Protein AF-A0A7S0ZT51-F1 (afdb_monomer_lite)

Secondary structure (DSSP, 8-state):
-----------TTTTS--TT--S----TT--PPPTTSPEEEEEEEETTEEEEEE-SSSSEEEEES-TTS-SEE---TTS-SS-EEEEE-TT--EEEEE-S-SS-EEETTEEPPBT--EE-SSSEEEES-SSSS-EEEEEEEE-TT-PPPP-----------PPPTTSGGG-------TTT--SS-GGG-SS--SPPPP---TTTTTT--SS--TTB--SS-EE-SPEEEPPP-SS-HHHHHHHHHHT---HHHHHHHHHHHHHH-TT-EETTEEHHHHHHHHHSS-HHHHHHHHTTS----HHHHHHHHHHHT-EEEEEEE-TTSTT-EEEEEEE--TT---EEEEEEETTTEEEEEE----

Organism: Noctiluca scintillans (NCBI:txid2966)

Sequence (362 aa):
ESGGWLRVFCSPKDLRPMEGKDEWEVPHWASPPHPGCGRKTLVLESGGATSRHDISDRAFYILGREPSTVDVSLQAEKTSRRHAAICHNAEGETFLMDLKSTNGTRLDGHRLIPLTFSPWSNQIAVFGPEDDGFVTVRLETRPRGVKRGCEEPSGRNVCLRTRTKAEYSSLSKSGVCDKCDGKHATSECPHFKKPRENHKDAWANYGKGALHVMGSGGGNFVLRNAKLVKQPADGSCLFHSLCVGLANRDAEGLRRELARFVAQNPHVEISGDTIEEWVRWDANTSCALYARRMERSGWGGGIEMAVCSLLKKVNVHVYERYERSHGDFLRISCFDDPEARKTVHVLYQGGVHFDALLPGRG

Foldseek 3Di:
DDDDDDDDDDDLVQQDAPPPDLDDDQDPQQFQAAPQFFWKWKWKAAPNDIDIDTDRGGQKWWEWCAVVVTPHHNVFPQTHNGFWMWGAGNNGWIWIAGQPIPQAKAWQNHGGDHSHTGTADATWIWGGHPPGRIMIMGMDTGGPDDDDDDDDDDDDDDDDDDDDDPVPPPPPDQQAAPPPRDRHHVCPDPPDNDDDDDDDAPQPLADPPDDDAAWYLPPFDKFFPWDWFDDDLPQLQVLVQQCVQVVHDCSLVLQLVLLVCLQVFQQDDHRNDGSQRNCCRPPVDGSNVSSVDSSPGHHDDDSSQLSCCVVVVAKEWEWEDDPVDDGMTTTRTINHDPSHPGYWYWYDDDSRHIIGIGGDDD

Structure (mmCIF, N/CA/C/O backbone):
data_AF-A0A7S0ZT51-F1
#
_entry.id   AF-A0A7S0ZT51-F1
#
loop_
_atom_site.group_PDB
_atom_site.id
_atom_site.type_symbol
_atom_site.label_atom_id
_atom_site.label_alt_id
_atom_site.label_comp_id
_atom_site.label_asym_id
_atom_site.label_entity_id
_atom_site.label_seq_id
_atom_site.pdbx_PDB_ins_code
_atom_site.Cartn_x
_atom_site.Cartn_y
_atom_site.Cartn_z
_atom_site.occupancy
_atom_site.B_iso_or_equiv
_atom_site.auth_seq_id
_atom_site.auth_comp_id
_atom_site.auth_asym_id
_atom_site.auth_atom_id
_atom_site.pdbx_PDB_model_num
ATOM 1 N N . GLU A 1 1 ? 30.539 -4.380 10.735 1.00 26.09 1 GLU A N 1
ATOM 2 C CA . GLU A 1 1 ? 29.812 -5.539 10.179 1.00 26.09 1 GLU A CA 1
ATOM 3 C C . GLU A 1 1 ? 28.325 -5.168 10.122 1.00 26.09 1 GLU A C 1
ATOM 5 O O . GLU A 1 1 ? 27.641 -5.200 11.128 1.00 26.09 1 GLU A O 1
ATOM 10 N N . SER A 1 2 ? 27.922 -4.335 9.157 1.00 27.84 2 SER A N 1
ATOM 11 C CA . SER A 1 2 ? 27.377 -4.706 7.832 1.00 27.84 2 SER A CA 1
ATOM 12 C C . SER A 1 2 ? 25.995 -5.378 7.902 1.00 27.84 2 SER A C 1
ATOM 14 O O . SER A 1 2 ? 25.869 -6.580 7.706 1.00 27.84 2 SER A O 1
ATOM 16 N N . GLY A 1 3 ? 24.954 -4.575 8.148 1.00 25.11 3 GLY A N 1
ATOM 17 C CA . GLY A 1 3 ? 23.544 -4.970 8.048 1.00 25.11 3 GLY A CA 1
ATOM 18 C C . GLY A 1 3 ? 22.728 -3.827 7.446 1.00 25.11 3 GLY A C 1
ATOM 19 O O . GLY A 1 3 ? 22.076 -3.075 8.163 1.00 25.11 3 GLY A O 1
ATOM 20 N N . GLY A 1 4 ? 22.873 -3.618 6.137 1.00 22.94 4 GLY A N 1
ATOM 21 C CA . GLY A 1 4 ? 22.279 -2.502 5.409 1.00 22.94 4 GLY A CA 1
ATOM 22 C C . GLY A 1 4 ? 20.932 -2.848 4.772 1.00 22.94 4 GLY A C 1
ATOM 23 O O . GLY A 1 4 ? 20.886 -3.611 3.820 1.00 22.94 4 GLY A O 1
ATOM 24 N N . TRP A 1 5 ? 19.882 -2.226 5.308 1.00 24.89 5 TRP A N 1
ATOM 25 C CA . TRP A 1 5 ? 18.747 -1.593 4.617 1.00 24.89 5 TRP A CA 1
ATOM 26 C C . TRP A 1 5 ? 18.017 -2.337 3.478 1.00 24.89 5 TRP A C 1
ATOM 28 O O . TRP A 1 5 ? 18.477 -2.370 2.340 1.00 24.89 5 TRP A O 1
ATOM 38 N N . LEU A 1 6 ? 16.757 -2.703 3.746 1.00 22.56 6 LEU A N 1
ATOM 39 C CA . LEU A 1 6 ? 15.661 -2.607 2.774 1.00 22.56 6 LEU A CA 1
ATOM 40 C C . LEU A 1 6 ? 14.497 -1.842 3.423 1.00 22.56 6 LEU A C 1
ATOM 42 O O . LEU A 1 6 ? 13.839 -2.330 4.338 1.00 22.56 6 LEU A O 1
ATOM 46 N N . ARG A 1 7 ? 14.323 -0.591 2.983 1.00 28.41 7 ARG A N 1
ATOM 47 C CA . ARG A 1 7 ? 13.212 0.313 3.310 1.00 28.41 7 ARG A CA 1
ATOM 48 C C . ARG A 1 7 ? 12.175 0.216 2.187 1.00 28.41 7 ARG A C 1
ATOM 50 O O . ARG A 1 7 ? 12.540 0.279 1.018 1.00 28.41 7 ARG A O 1
ATOM 57 N N . VAL A 1 8 ? 10.914 0.051 2.567 1.00 28.55 8 VAL A N 1
ATOM 58 C CA . VAL A 1 8 ? 9.727 -0.069 1.706 1.00 28.55 8 VAL A CA 1
ATOM 59 C C . VAL A 1 8 ? 8.981 1.260 1.740 1.00 28.55 8 VAL A C 1
ATOM 61 O O . VAL A 1 8 ? 8.662 1.652 2.849 1.00 28.55 8 VAL A O 1
ATOM 64 N N . PHE A 1 9 ? 8.648 1.886 0.600 1.00 31.03 9 PHE A N 1
ATOM 65 C CA . PHE A 1 9 ? 7.446 2.734 0.440 1.00 31.03 9 PHE A CA 1
ATOM 66 C C . PHE A 1 9 ? 7.060 2.880 -1.027 1.00 31.03 9 PHE A C 1
ATOM 68 O O . PHE A 1 9 ? 7.921 3.253 -1.805 1.00 31.03 9 PHE A O 1
ATOM 75 N N . CYS A 1 10 ? 5.786 2.608 -1.355 1.00 23.77 10 CYS A N 1
ATOM 76 C CA . CYS A 1 10 ? 4.946 3.212 -2.406 1.00 23.77 10 CYS A CA 1
ATOM 77 C C . CYS A 1 10 ? 3.471 3.097 -1.941 1.00 23.77 10 CYS A C 1
ATOM 79 O O . CYS A 1 10 ? 3.137 2.136 -1.245 1.00 23.77 10 CYS A O 1
ATOM 81 N N . SER A 1 11 ? 2.593 4.054 -2.270 1.00 32.19 11 SER A N 1
ATOM 82 C CA . SER A 1 11 ? 1.164 4.039 -1.888 1.00 32.19 11 SER A CA 1
ATOM 83 C C . SER A 1 11 ? 0.377 2.955 -2.656 1.00 32.19 11 SER A C 1
ATOM 85 O O . SER A 1 11 ? 0.609 2.768 -3.851 1.00 32.19 11 SER A O 1
ATOM 87 N N . PRO A 1 12 ? -0.627 2.270 -2.067 1.00 32.09 12 PRO A N 1
ATOM 88 C CA . PRO A 1 12 ? -1.460 1.287 -2.780 1.00 32.09 12 PRO A CA 1
ATOM 89 C C . PRO A 1 12 ? -2.308 1.828 -3.946 1.00 32.09 12 PRO A C 1
ATOM 91 O O . PRO A 1 12 ? -2.955 1.052 -4.647 1.00 32.09 12 PRO A O 1
ATOM 94 N N . LYS A 1 13 ? -2.363 3.147 -4.174 1.00 31.44 13 LYS A N 1
ATOM 95 C CA . LYS A 1 13 ? -2.926 3.730 -5.412 1.00 31.44 13 LYS A CA 1
ATOM 96 C C . LYS A 1 13 ? -1.950 3.679 -6.582 1.00 31.44 13 LYS A C 1
ATOM 98 O O . LYS A 1 13 ? -2.382 3.454 -7.702 1.00 31.44 13 LYS A O 1
ATOM 103 N N . ASP A 1 14 ? -0.663 3.807 -6.295 1.00 33.25 14 ASP A N 1
ATOM 104 C CA . ASP A 1 14 ? 0.426 3.722 -7.268 1.00 33.25 14 ASP A CA 1
ATOM 105 C C . ASP A 1 14 ? 0.784 2.261 -7.582 1.00 33.25 14 ASP A C 1
ATOM 107 O O . ASP A 1 14 ? 1.432 1.952 -8.577 1.00 33.25 14 ASP A O 1
ATOM 111 N N . LEU A 1 15 ? 0.305 1.332 -6.753 1.00 32.91 15 LEU A N 1
ATOM 112 C CA . LEU A 1 15 ? 0.449 -0.106 -6.951 1.00 32.91 15 LEU A CA 1
ATOM 113 C C . LEU A 1 15 ? -0.739 -0.761 -7.685 1.00 32.91 15 LEU A C 1
ATOM 115 O O . LEU A 1 15 ? -0.698 -1.962 -7.957 1.00 32.91 15 LEU A O 1
ATOM 119 N N . ARG A 1 16 ? -1.797 -0.009 -8.010 1.00 35.03 16 ARG A N 1
ATOM 120 C CA . ARG A 1 16 ? -2.949 -0.515 -8.771 1.00 35.03 16 ARG A CA 1
ATOM 121 C C . ARG A 1 16 ? -2.720 -0.312 -10.270 1.00 35.03 16 ARG A C 1
ATOM 123 O O . ARG A 1 16 ? -2.340 0.791 -10.655 1.00 35.03 16 ARG A O 1
ATOM 130 N N . PRO A 1 17 ? -3.034 -1.298 -11.129 1.00 35.06 17 PRO A N 1
ATOM 131 C CA . PRO A 1 17 ? -3.160 -1.038 -12.555 1.00 35.06 17 PRO A CA 1
ATOM 132 C C . PRO A 1 17 ? -4.148 0.114 -12.767 1.00 35.06 17 PRO A C 1
ATOM 134 O O . PRO A 1 17 ? -5.265 0.077 -12.249 1.00 35.06 17 PRO A O 1
ATOM 137 N N . MET A 1 18 ? -3.740 1.144 -13.509 1.00 40.53 18 MET A N 1
ATOM 138 C CA . MET A 1 18 ? -4.632 2.225 -13.937 1.00 40.53 18 MET A CA 1
ATOM 139 C C . MET A 1 18 ? -5.735 1.630 -14.829 1.00 40.53 18 MET A C 1
ATOM 141 O O . MET A 1 18 ? -5.528 1.406 -16.022 1.00 40.53 18 MET A O 1
ATOM 145 N N . GLU A 1 19 ? -6.898 1.311 -14.258 1.00 35.62 19 GLU A N 1
ATOM 146 C CA . GLU A 1 19 ? -8.040 0.793 -15.017 1.00 35.62 19 GLU A CA 1
ATOM 147 C C . GLU A 1 19 ? -8.600 1.889 -15.939 1.00 35.62 19 GLU A C 1
ATOM 149 O O . GLU A 1 19 ? -9.040 2.944 -15.485 1.00 35.62 19 GLU A O 1
ATOM 154 N N . GLY A 1 20 ? -8.584 1.632 -17.252 1.00 39.19 20 GLY A N 1
ATOM 155 C CA . GLY A 1 20 ? -9.267 2.455 -18.259 1.00 39.19 20 GLY A CA 1
ATOM 156 C C . GLY A 1 20 ? -8.421 3.491 -19.010 1.00 39.19 20 GLY A C 1
ATOM 157 O O . GLY A 1 20 ? -8.967 4.176 -19.871 1.00 39.19 20 GLY A O 1
ATOM 158 N N . LYS A 1 21 ? -7.109 3.597 -18.753 1.00 40.62 21 LYS A N 1
ATOM 159 C CA . LYS A 1 21 ? -6.181 4.367 -19.602 1.00 40.62 21 LYS A CA 1
ATOM 160 C C . LYS A 1 21 ? -5.137 3.430 -20.215 1.00 40.62 21 LYS A C 1
ATOM 162 O O . LYS A 1 21 ? -4.337 2.832 -19.502 1.00 40.62 21 LYS A O 1
ATOM 167 N N . ASP A 1 22 ? -5.136 3.300 -21.541 1.00 44.91 22 ASP A N 1
ATOM 168 C CA . ASP A 1 22 ? -4.118 2.523 -22.269 1.00 44.91 22 ASP A CA 1
ATOM 169 C C . ASP A 1 22 ? -2.756 3.226 -22.342 1.00 44.91 22 ASP A C 1
ATOM 171 O O . ASP A 1 22 ? -1.764 2.629 -22.762 1.00 44.91 22 ASP A O 1
ATOM 175 N N . GLU A 1 23 ? -2.688 4.477 -21.888 1.00 55.03 23 GLU A N 1
ATOM 176 C CA . GLU A 1 23 ? -1.523 5.333 -22.024 1.00 55.03 23 GLU A CA 1
ATOM 177 C C . GLU A 1 23 ? -0.934 5.703 -20.657 1.00 55.03 23 GLU A C 1
ATOM 179 O O . GLU A 1 23 ? -1.641 6.075 -19.720 1.00 55.03 23 GLU A O 1
ATOM 184 N N . TRP A 1 24 ? 0.387 5.556 -20.543 1.00 66.25 24 TRP A N 1
ATOM 185 C CA . TRP A 1 24 ? 1.155 5.962 -19.369 1.00 66.25 24 TRP A CA 1
ATOM 186 C C . TRP A 1 24 ? 1.137 7.482 -19.208 1.00 66.25 24 TRP A C 1
ATOM 188 O O . TRP A 1 24 ? 1.543 8.208 -20.117 1.00 66.25 24 TRP A O 1
ATOM 198 N N . GLU A 1 25 ? 0.767 7.938 -18.015 1.00 71.94 25 GLU A N 1
ATOM 199 C CA . GLU A 1 25 ? 0.858 9.332 -17.594 1.00 71.94 25 GLU A CA 1
ATOM 200 C C . GLU A 1 25 ? 1.817 9.451 -16.412 1.00 71.94 25 GLU A C 1
ATOM 202 O O . GLU A 1 25 ? 1.879 8.579 -15.545 1.00 71.94 25 GLU A O 1
ATOM 207 N N . VAL A 1 26 ? 2.564 10.553 -16.376 1.00 71.12 26 VAL A N 1
ATOM 208 C CA . VAL A 1 26 ? 3.458 10.853 -15.258 1.00 71.12 26 VAL A CA 1
ATOM 209 C C . VAL A 1 26 ? 2.601 11.096 -14.015 1.00 71.12 26 VAL A C 1
ATOM 211 O O . VAL A 1 26 ? 1.705 11.944 -14.064 1.00 71.12 26 VAL A O 1
ATOM 214 N N . PRO A 1 27 ? 2.854 10.398 -12.900 1.00 69.56 27 PRO A N 1
ATOM 215 C CA . PRO A 1 27 ? 2.093 10.623 -11.686 1.00 69.56 27 PRO A CA 1
ATOM 216 C C . PRO A 1 27 ? 2.274 12.041 -11.172 1.00 69.56 27 PRO A C 1
ATOM 218 O O . PRO A 1 27 ? 3.360 12.611 -11.237 1.00 69.56 27 PRO A O 1
ATOM 221 N N . HIS A 1 28 ? 1.224 12.582 -10.570 1.00 64.56 28 HIS A N 1
ATOM 222 C CA . HIS A 1 28 ? 1.251 13.918 -9.980 1.00 64.56 28 HIS A CA 1
ATOM 223 C C . HIS A 1 28 ? 2.226 14.041 -8.794 1.00 64.56 28 HIS A C 1
ATOM 225 O O . HIS A 1 28 ? 2.655 15.148 -8.483 1.00 64.56 28 HIS A O 1
ATOM 231 N N . TRP A 1 29 ? 2.582 12.930 -8.138 1.00 69.12 29 TRP A N 1
ATOM 232 C CA . TRP A 1 29 ? 3.604 12.898 -7.085 1.00 69.12 29 TRP A CA 1
ATOM 233 C C . TRP A 1 29 ? 5.032 12.878 -7.640 1.00 69.12 29 TRP A C 1
ATOM 235 O O . TRP A 1 29 ? 5.979 13.207 -6.918 1.00 69.12 29 TRP A O 1
ATOM 245 N N . ALA A 1 30 ? 5.207 12.495 -8.911 1.00 67.81 30 ALA A N 1
ATOM 246 C CA . ALA A 1 30 ? 6.525 12.390 -9.500 1.00 67.81 30 ALA A CA 1
ATOM 247 C C . ALA A 1 30 ? 7.135 13.788 -9.615 1.00 67.81 30 ALA A C 1
ATOM 249 O O . ALA A 1 30 ? 6.599 14.683 -10.269 1.00 67.81 30 ALA A O 1
ATOM 250 N N . SER A 1 31 ? 8.276 13.981 -8.971 1.00 68.62 31 SER A N 1
ATOM 251 C CA . SER A 1 31 ? 8.951 15.271 -8.885 1.00 68.62 31 SER A CA 1
ATOM 252 C C . SER A 1 31 ? 10.462 15.078 -8.947 1.00 68.62 31 SER A C 1
ATOM 254 O O . SER A 1 31 ? 10.967 14.030 -8.538 1.00 68.62 31 SER A O 1
ATOM 256 N N . PRO A 1 32 ? 11.214 16.045 -9.507 1.00 79.88 32 PRO A N 1
ATOM 257 C CA . PRO A 1 32 ? 12.665 15.971 -9.478 1.00 79.88 32 PRO A CA 1
ATOM 258 C C . PRO A 1 32 ? 13.152 15.857 -8.025 1.00 79.88 32 PRO A C 1
ATOM 260 O O . PRO A 1 32 ? 12.678 16.626 -7.182 1.00 79.88 32 PRO A O 1
ATOM 263 N N . PRO A 1 33 ? 14.096 14.947 -7.724 1.00 77.25 33 PRO A N 1
ATOM 264 C CA . PRO A 1 33 ? 14.684 14.845 -6.396 1.00 77.25 33 PRO A CA 1
ATOM 265 C C . PRO A 1 33 ? 15.192 16.198 -5.893 1.00 77.25 33 PRO A C 1
ATOM 267 O O . PRO A 1 33 ? 15.821 16.955 -6.640 1.00 77.25 33 PRO A O 1
ATOM 270 N N . HIS A 1 34 ? 14.985 16.494 -4.608 1.00 73.62 34 HIS A N 1
ATOM 271 C CA . HIS A 1 34 ? 15.530 17.703 -4.006 1.00 73.62 34 HIS A CA 1
ATOM 272 C C . HIS A 1 34 ? 17.063 17.742 -4.195 1.00 73.62 34 HIS A C 1
ATOM 274 O O . HIS A 1 34 ? 17.730 16.715 -4.043 1.00 73.62 34 HIS A O 1
ATOM 280 N N . PRO A 1 35 ? 17.685 18.909 -4.458 1.00 73.62 35 PRO A N 1
ATOM 281 C CA . PRO A 1 35 ? 19.133 19.001 -4.671 1.00 73.62 35 PRO A CA 1
ATOM 282 C C . PRO A 1 35 ? 19.996 18.530 -3.489 1.00 73.62 35 PRO A C 1
ATOM 284 O O . PRO A 1 35 ? 21.201 18.348 -3.645 1.00 73.62 35 PRO A O 1
ATOM 287 N N . GLY A 1 36 ? 19.415 18.358 -2.302 1.00 72.69 36 GLY A N 1
ATOM 288 C CA . GLY A 1 36 ? 20.079 17.752 -1.143 1.00 72.69 36 GLY A CA 1
ATOM 289 C C . GLY A 1 36 ? 20.182 16.222 -1.207 1.00 72.69 36 GLY A C 1
ATOM 290 O O . GLY A 1 36 ? 20.983 15.638 -0.481 1.00 72.69 36 GLY A O 1
ATOM 291 N N . CYS A 1 37 ? 19.414 15.566 -2.077 1.00 74.06 37 CYS A N 1
ATOM 292 C CA . CYS A 1 37 ? 19.375 14.114 -2.185 1.00 74.06 37 CYS A CA 1
ATOM 293 C C . CYS A 1 37 ? 20.625 13.557 -2.882 1.00 74.06 37 CYS A C 1
ATOM 295 O O . CYS A 1 37 ? 21.270 14.210 -3.713 1.00 74.06 37 CYS A O 1
ATOM 297 N N . GLY A 1 38 ? 20.975 12.318 -2.528 1.00 78.88 38 GLY A N 1
ATOM 298 C CA . GLY A 1 38 ? 22.094 11.604 -3.138 1.00 78.88 38 GLY A CA 1
ATOM 299 C C . GLY A 1 38 ? 21.929 11.461 -4.652 1.00 78.88 38 GLY A C 1
ATOM 300 O O . GLY A 1 38 ? 20.811 11.266 -5.140 1.00 78.88 38 GLY A O 1
ATOM 301 N N . ARG A 1 39 ? 23.047 11.544 -5.386 1.00 87.75 39 ARG A N 1
ATOM 302 C CA . ARG A 1 39 ? 23.058 11.321 -6.838 1.00 87.75 39 ARG A CA 1
ATOM 303 C C . ARG A 1 39 ? 22.716 9.875 -7.148 1.00 87.75 39 ARG A C 1
ATOM 305 O O . ARG A 1 39 ? 23.185 8.974 -6.456 1.00 87.75 39 ARG A O 1
ATOM 312 N N . LYS A 1 40 ? 21.932 9.684 -8.200 1.00 91.25 40 LYS A N 1
ATOM 313 C CA . LYS A 1 40 ? 21.440 8.391 -8.659 1.00 91.25 40 LYS A CA 1
ATOM 314 C C . LYS A 1 40 ? 21.996 8.093 -10.031 1.00 91.25 40 LYS A C 1
ATOM 316 O O . LYS A 1 40 ? 21.899 8.913 -10.941 1.00 91.25 40 LYS A O 1
ATOM 321 N N . THR A 1 41 ? 22.587 6.921 -10.176 1.00 95.25 41 THR A N 1
ATOM 322 C CA . THR A 1 41 ? 23.153 6.467 -11.440 1.00 95.25 41 THR A CA 1
ATOM 323 C C . THR A 1 41 ? 22.665 5.061 -11.723 1.00 95.25 41 THR A C 1
ATOM 325 O O . THR A 1 41 ? 22.840 4.167 -10.900 1.00 95.25 41 THR A O 1
ATOM 328 N N . LEU A 1 42 ? 22.070 4.866 -12.892 1.00 95.88 42 LEU A N 1
ATOM 329 C CA . LEU A 1 42 ? 21.792 3.539 -13.414 1.00 95.88 42 LEU A CA 1
ATOM 330 C C . LEU A 1 42 ? 23.072 2.954 -13.988 1.00 95.88 42 LEU A C 1
ATOM 332 O O . LEU A 1 42 ? 23.764 3.630 -14.749 1.00 95.88 42 LEU A O 1
ATOM 336 N N . VAL A 1 43 ? 23.361 1.706 -13.645 1.00 95.12 43 VAL A N 1
ATOM 337 C CA . VAL A 1 43 ? 24.441 0.909 -14.226 1.00 95.12 43 VAL A CA 1
ATOM 338 C C . VAL A 1 43 ? 23.797 -0.250 -14.966 1.00 95.12 43 VAL A C 1
ATOM 340 O O . VAL A 1 43 ? 23.174 -1.097 -14.329 1.00 95.12 43 VAL A O 1
ATOM 343 N N . LEU A 1 44 ? 23.891 -0.247 -16.293 1.00 94.31 44 LEU A N 1
ATOM 344 C CA . LEU A 1 44 ? 23.286 -1.257 -17.159 1.00 94.31 44 LEU A CA 1
ATOM 345 C C . LEU A 1 44 ? 24.371 -2.232 -17.607 1.00 94.31 44 LEU A C 1
ATOM 347 O O . LEU A 1 44 ? 25.441 -1.791 -18.023 1.00 94.31 44 LEU A O 1
ATOM 351 N N . GLU A 1 45 ? 24.084 -3.529 -17.562 1.00 90.88 45 GLU A N 1
ATOM 352 C CA . GLU A 1 45 ? 24.945 -4.594 -18.076 1.00 90.88 45 GLU A CA 1
ATOM 353 C C . GLU A 1 45 ? 24.155 -5.416 -19.109 1.00 90.88 45 GLU A C 1
ATOM 355 O O . GLU A 1 45 ? 23.136 -6.035 -18.794 1.00 90.88 45 GLU A O 1
ATOM 360 N N . SER A 1 46 ? 24.612 -5.401 -20.363 1.00 83.12 46 SER A N 1
ATOM 361 C CA . SER A 1 46 ? 24.008 -6.147 -21.478 1.00 83.12 46 SER A CA 1
ATOM 362 C C . SER A 1 46 ? 25.112 -6.703 -22.371 1.00 83.12 46 SER A C 1
ATOM 364 O O . SER A 1 46 ? 26.004 -5.962 -22.783 1.00 83.12 46 SER A O 1
ATOM 366 N N . GLY A 1 47 ? 25.093 -8.010 -22.650 1.00 74.38 47 GLY A N 1
ATOM 367 C CA . GLY A 1 47 ? 26.032 -8.642 -23.589 1.00 74.38 47 GLY A CA 1
ATOM 368 C C . GLY A 1 47 ? 27.523 -8.416 -23.283 1.00 74.38 47 GLY A C 1
ATOM 369 O O . GLY A 1 47 ? 28.333 -8.386 -24.204 1.00 74.38 47 GLY A O 1
ATOM 370 N N . GLY A 1 48 ? 27.889 -8.207 -22.012 1.00 77.25 48 GLY A N 1
ATOM 371 C CA . GLY A 1 48 ? 29.266 -7.919 -21.580 1.00 77.25 48 GLY A CA 1
ATOM 372 C C . GLY A 1 48 ? 29.686 -6.443 -21.645 1.00 77.25 48 GLY A C 1
ATOM 373 O O . GLY A 1 48 ? 30.793 -6.116 -21.224 1.00 77.25 48 GLY A O 1
ATOM 374 N N . ALA A 1 49 ? 28.822 -5.543 -22.122 1.00 81.75 49 ALA A N 1
ATOM 375 C CA . ALA A 1 49 ? 29.039 -4.100 -22.076 1.00 81.75 49 ALA A CA 1
ATOM 376 C C . ALA A 1 49 ? 28.373 -3.480 -20.837 1.00 81.75 49 ALA A C 1
ATOM 378 O O . ALA A 1 49 ? 27.277 -3.887 -20.442 1.00 81.75 49 ALA A O 1
ATOM 379 N N . THR A 1 50 ? 29.018 -2.464 -20.256 1.00 92.00 50 THR A N 1
ATOM 380 C CA . THR A 1 50 ? 28.484 -1.695 -19.123 1.00 92.00 50 THR A CA 1
ATOM 381 C C . THR A 1 50 ? 28.308 -0.229 -19.502 1.00 92.00 50 THR A C 1
ATOM 383 O O . THR A 1 50 ? 29.257 0.408 -19.961 1.00 92.00 50 THR A O 1
ATOM 386 N N . SER A 1 51 ? 27.126 0.339 -19.260 1.00 90.25 51 SER A N 1
ATOM 387 C CA . SER A 1 51 ? 26.862 1.776 -19.422 1.00 90.25 51 SER A CA 1
ATOM 388 C C . SER A 1 51 ? 26.343 2.403 -18.126 1.00 90.25 51 SER A C 1
ATOM 390 O O . SER A 1 51 ? 25.820 1.719 -17.245 1.00 90.25 51 SER A O 1
ATOM 392 N N . ARG A 1 52 ? 26.531 3.722 -17.978 1.00 94.00 52 ARG A N 1
ATOM 393 C CA . ARG A 1 52 ? 26.126 4.481 -16.786 1.00 94.00 52 ARG A CA 1
ATOM 394 C C . ARG A 1 52 ? 25.293 5.698 -17.177 1.00 94.00 52 ARG A C 1
ATOM 396 O O . ARG A 1 52 ? 25.724 6.475 -18.024 1.00 94.00 52 ARG A O 1
ATOM 403 N N . HIS A 1 53 ? 24.141 5.887 -16.535 1.00 93.06 53 HIS A N 1
ATOM 404 C CA . HIS A 1 53 ? 23.217 6.992 -16.819 1.00 93.06 53 HIS A CA 1
ATOM 405 C C . HIS A 1 53 ? 22.822 7.719 -15.530 1.00 93.06 53 HIS A C 1
ATOM 407 O O . HIS A 1 53 ? 22.354 7.090 -14.585 1.00 93.06 53 HIS A O 1
ATOM 413 N N . ASP A 1 54 ? 23.015 9.039 -15.477 1.00 93.19 54 ASP A N 1
ATOM 414 C CA . ASP A 1 54 ? 22.565 9.863 -14.348 1.00 93.19 54 ASP A CA 1
ATOM 415 C C . ASP A 1 54 ? 21.055 10.097 -14.443 1.00 93.19 54 ASP A C 1
ATOM 417 O O . ASP A 1 54 ? 20.559 10.513 -15.490 1.00 93.19 54 ASP A O 1
ATOM 421 N N . ILE A 1 55 ? 20.345 9.831 -13.347 1.00 94.25 55 ILE A N 1
ATOM 422 C CA . ILE A 1 55 ? 18.897 10.020 -13.246 1.00 94.25 55 ILE A CA 1
ATOM 423 C C . ILE A 1 55 ? 18.507 10.986 -12.116 1.00 94.25 55 ILE A C 1
ATOM 425 O O . ILE A 1 55 ? 17.388 10.972 -11.619 1.00 94.25 55 ILE A O 1
ATOM 429 N N . SER A 1 56 ? 19.414 11.862 -11.686 1.00 89.19 56 SER A N 1
ATOM 430 C CA . SER A 1 56 ? 19.210 12.677 -10.478 1.00 89.19 56 SER A CA 1
ATOM 431 C C . SER A 1 56 ? 18.297 13.898 -10.651 1.00 89.19 56 SER A C 1
ATOM 433 O O . SER A 1 56 ? 17.839 14.434 -9.647 1.00 89.19 56 SER A O 1
ATOM 435 N N . ASP A 1 57 ? 18.060 14.362 -11.883 1.00 85.25 57 ASP A N 1
ATOM 436 C CA . ASP A 1 57 ? 17.617 15.750 -12.118 1.00 85.25 57 ASP A CA 1
ATOM 437 C C . ASP A 1 57 ? 16.175 15.901 -12.648 1.00 85.25 57 ASP A C 1
ATOM 439 O O . ASP A 1 57 ? 15.698 17.019 -12.843 1.00 85.25 57 ASP A O 1
ATOM 443 N N . ARG A 1 58 ? 15.457 14.801 -12.898 1.00 86.62 58 ARG A N 1
ATOM 444 C CA . ARG A 1 58 ? 14.095 14.805 -13.463 1.00 86.62 58 ARG A CA 1
ATOM 445 C C . ARG A 1 58 ? 13.152 13.999 -12.587 1.00 86.62 58 ARG A C 1
ATOM 447 O O . ARG A 1 58 ? 13.586 13.131 -11.844 1.00 86.62 58 ARG A O 1
ATOM 454 N N . ALA A 1 59 ? 11.857 14.272 -12.716 1.00 77.50 59 ALA A N 1
ATOM 455 C CA . ALA A 1 59 ? 10.800 13.538 -12.024 1.00 77.50 59 ALA A CA 1
ATOM 456 C C . ALA A 1 59 ? 10.669 12.082 -12.479 1.00 77.50 59 ALA A C 1
ATOM 458 O O . ALA A 1 59 ? 10.266 11.223 -11.702 1.00 77.50 59 ALA A O 1
ATOM 459 N N . PHE A 1 60 ? 10.972 11.806 -13.747 1.00 93.25 60 PHE A N 1
ATOM 460 C CA . PHE A 1 60 ? 10.838 10.476 -14.320 1.00 93.25 60 PHE A CA 1
ATOM 461 C C . PHE A 1 60 ? 11.763 10.281 -15.526 1.00 93.25 60 PHE A C 1
ATOM 463 O O . PHE A 1 60 ? 12.192 11.257 -16.155 1.00 93.25 60 PHE A O 1
ATOM 470 N N . TYR A 1 61 ? 12.013 9.011 -15.847 1.00 94.75 61 TYR A N 1
ATOM 471 C CA . TYR A 1 61 ? 12.779 8.548 -17.003 1.00 94.75 61 TYR A CA 1
ATOM 472 C C . TYR A 1 61 ? 12.092 7.334 -17.623 1.00 94.75 61 TYR A C 1
ATOM 474 O O . TYR A 1 61 ? 11.645 6.440 -16.911 1.00 94.75 61 TYR A O 1
ATOM 482 N N . ILE A 1 62 ? 12.032 7.270 -18.947 1.00 94.44 62 ILE A N 1
ATOM 483 C CA . ILE A 1 62 ? 11.541 6.106 -19.682 1.00 94.44 62 ILE A CA 1
ATOM 484 C C . ILE A 1 62 ? 12.725 5.254 -20.127 1.00 94.44 62 ILE A C 1
ATOM 486 O O . ILE A 1 62 ? 13.716 5.767 -20.647 1.00 94.44 62 ILE A O 1
ATOM 490 N N . LEU A 1 63 ? 12.596 3.943 -19.950 1.00 94.94 63 LEU A N 1
ATOM 491 C CA . LEU A 1 63 ? 13.564 2.937 -20.356 1.00 94.94 63 LEU A CA 1
ATOM 492 C C . LEU A 1 63 ? 12.969 2.094 -21.469 1.00 94.94 63 LEU A C 1
ATOM 494 O O . LEU A 1 63 ? 11.794 1.722 -21.422 1.00 94.94 63 LEU A O 1
ATOM 498 N N . GLY A 1 64 ? 13.780 1.735 -22.452 1.00 90.81 64 GLY A N 1
ATOM 499 C CA . GLY A 1 64 ? 13.360 0.803 -23.489 1.00 90.81 64 GLY A CA 1
ATOM 500 C C . GLY A 1 64 ? 14.371 0.667 -24.611 1.00 90.81 64 GLY A C 1
ATOM 501 O O . GLY A 1 64 ? 15.438 1.276 -24.593 1.00 90.81 64 GLY A O 1
ATOM 502 N N . ARG A 1 65 ? 14.051 -0.172 -25.591 1.00 89.88 65 ARG A N 1
ATOM 503 C CA . ARG A 1 65 ? 14.966 -0.473 -26.696 1.00 89.88 65 ARG A CA 1
ATOM 504 C C . ARG A 1 65 ? 15.115 0.668 -27.698 1.00 89.88 65 ARG A C 1
ATOM 506 O O . ARG A 1 65 ? 16.157 0.754 -28.331 1.00 89.88 65 ARG A O 1
ATOM 513 N N . GLU A 1 66 ? 14.092 1.510 -27.852 1.00 85.19 66 GLU A N 1
ATOM 514 C CA . GLU A 1 66 ? 13.968 2.487 -28.943 1.00 85.19 66 GLU A CA 1
ATOM 515 C C . GLU A 1 66 ? 14.488 3.874 -28.521 1.00 85.19 66 GLU A C 1
ATOM 517 O O . GLU A 1 66 ? 13.737 4.621 -27.886 1.00 85.19 66 GLU A O 1
ATOM 522 N N . PRO A 1 67 ? 15.733 4.264 -28.875 1.00 83.12 67 PRO A N 1
ATOM 523 C CA . PRO A 1 67 ? 16.388 5.460 -28.331 1.00 83.12 67 PRO A CA 1
ATOM 524 C C . PRO A 1 67 ? 15.656 6.767 -28.649 1.00 83.12 67 PRO A C 1
ATOM 526 O O . PRO A 1 67 ? 15.802 7.744 -27.926 1.00 83.12 67 PRO A O 1
ATOM 529 N N . SER A 1 68 ? 14.857 6.790 -29.720 1.00 80.56 68 SER A N 1
ATOM 530 C CA . SER A 1 68 ? 14.074 7.959 -30.134 1.00 80.56 68 SER A CA 1
ATOM 531 C C . SER A 1 68 ? 12.884 8.270 -29.213 1.00 80.56 68 SER A C 1
ATOM 533 O O . SER A 1 68 ? 12.342 9.371 -29.268 1.00 80.56 68 SER A O 1
ATOM 535 N N . THR A 1 69 ? 12.474 7.320 -28.363 1.00 78.31 69 THR A N 1
ATOM 536 C CA . THR A 1 69 ? 11.254 7.418 -27.534 1.00 78.31 69 THR A CA 1
ATOM 537 C C . THR A 1 69 ? 11.504 7.253 -26.034 1.00 78.31 69 THR A C 1
ATOM 539 O O . THR A 1 69 ? 10.549 7.211 -25.254 1.00 78.31 69 THR A O 1
ATOM 542 N N . VAL A 1 70 ? 12.769 7.130 -25.623 1.00 90.00 70 VAL A N 1
ATOM 543 C CA . VAL A 1 70 ? 13.165 6.806 -24.246 1.00 90.00 70 VAL A CA 1
ATOM 544 C C . VAL A 1 70 ? 14.308 7.698 -23.778 1.00 90.00 70 VAL A C 1
ATOM 546 O O . VAL A 1 70 ? 15.080 8.212 -24.582 1.00 90.00 70 VAL A O 1
ATOM 549 N N . ASP A 1 71 ? 14.438 7.848 -22.465 1.00 93.12 71 ASP A N 1
ATOM 550 C CA . ASP A 1 71 ? 15.532 8.599 -21.851 1.00 93.12 71 ASP A CA 1
ATOM 551 C C . ASP A 1 71 ? 16.774 7.717 -21.630 1.00 93.12 71 ASP A C 1
ATOM 553 O O . ASP A 1 71 ? 17.903 8.208 -21.643 1.00 93.12 71 ASP A O 1
ATOM 557 N N . VAL A 1 72 ? 16.575 6.405 -21.444 1.00 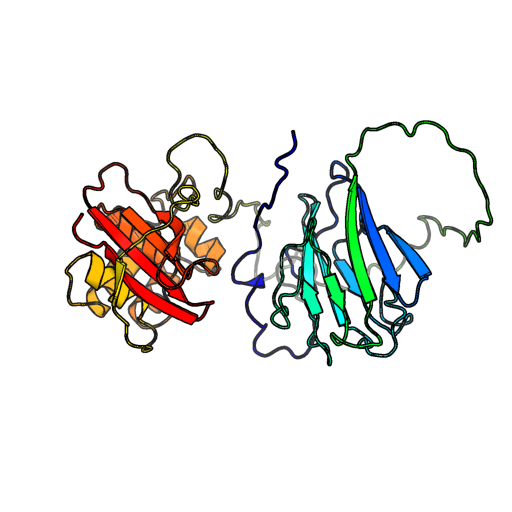92.88 72 VAL A N 1
ATOM 558 C CA . VAL A 1 72 ? 17.647 5.415 -21.259 1.00 92.88 72 VAL A CA 1
ATOM 559 C C . VAL A 1 72 ? 17.422 4.225 -22.192 1.00 92.88 72 VAL A C 1
ATOM 561 O O . VAL A 1 72 ? 16.422 3.511 -22.092 1.00 92.88 72 VAL A O 1
ATOM 564 N N . SER A 1 73 ? 18.368 4.000 -23.108 1.00 92.94 73 SER A N 1
ATOM 565 C CA . SER A 1 73 ? 18.303 2.882 -24.053 1.00 92.94 73 SER A CA 1
ATOM 566 C C . SER A 1 73 ? 18.773 1.580 -23.404 1.00 92.94 73 SER A C 1
ATOM 568 O O . SER A 1 73 ? 19.898 1.494 -22.920 1.00 92.94 73 SER A O 1
ATOM 570 N N . LEU A 1 74 ? 17.921 0.554 -23.434 1.00 87.44 74 LEU A N 1
ATOM 571 C CA . LEU A 1 74 ? 18.158 -0.738 -22.785 1.00 87.44 74 LEU A CA 1
ATOM 572 C C . LEU A 1 74 ? 19.055 -1.712 -23.575 1.00 87.44 74 LEU A C 1
ATOM 574 O O . LEU A 1 74 ? 19.302 -2.800 -23.077 1.00 87.44 74 LEU A O 1
ATOM 578 N N . GLN A 1 75 ? 19.551 -1.354 -24.768 1.00 80.19 75 GLN A N 1
ATOM 579 C CA . GLN A 1 75 ? 20.528 -2.124 -25.579 1.00 80.19 75 GLN A CA 1
ATOM 580 C C . GLN A 1 75 ? 20.369 -3.665 -25.566 1.00 80.19 75 GLN A C 1
ATOM 582 O O . GLN A 1 75 ? 21.350 -4.408 -25.566 1.00 80.19 75 GLN A O 1
ATOM 587 N N . ALA A 1 76 ? 19.130 -4.157 -25.552 1.00 81.69 76 ALA A N 1
ATOM 588 C CA . ALA A 1 76 ? 18.813 -5.580 -25.491 1.00 81.69 76 ALA A CA 1
ATOM 589 C C . ALA A 1 76 ? 17.609 -5.867 -26.391 1.00 81.69 76 ALA A C 1
ATOM 591 O O . ALA A 1 76 ? 16.560 -5.238 -26.245 1.00 81.69 76 ALA A O 1
ATOM 592 N N . GLU A 1 77 ? 17.761 -6.783 -27.349 1.00 78.44 77 GLU A N 1
ATOM 593 C CA . GLU A 1 77 ? 16.826 -6.967 -28.469 1.00 78.44 77 GLU A CA 1
ATOM 594 C C . GLU A 1 77 ? 15.414 -7.375 -28.028 1.00 78.44 77 GLU A C 1
ATOM 596 O O . GLU A 1 77 ? 14.423 -6.903 -28.591 1.00 78.44 77 GLU A O 1
ATOM 601 N N . LYS A 1 78 ? 15.313 -8.177 -26.962 1.00 82.75 78 LYS A N 1
ATOM 602 C CA . LYS A 1 78 ? 14.039 -8.678 -26.432 1.00 82.75 78 LYS A CA 1
ATOM 603 C C . LYS A 1 78 ? 13.390 -7.736 -25.408 1.00 82.75 78 LYS A C 1
ATOM 605 O O . LYS A 1 78 ? 12.429 -8.118 -24.738 1.00 82.75 78 LYS A O 1
ATOM 610 N N . THR A 1 79 ? 13.851 -6.487 -25.310 1.00 88.00 79 THR A N 1
ATOM 611 C CA . THR A 1 79 ? 13.175 -5.435 -24.535 1.00 88.00 79 THR A CA 1
ATOM 612 C C . THR A 1 79 ? 12.191 -4.638 -25.406 1.00 88.00 79 THR A C 1
ATOM 614 O O . THR A 1 79 ? 12.429 -4.366 -26.587 1.00 88.00 79 THR A O 1
ATOM 617 N N . SER A 1 80 ? 11.040 -4.261 -24.837 1.00 84.94 80 SER A N 1
ATOM 618 C CA . SER A 1 80 ? 10.048 -3.422 -25.521 1.00 84.94 80 SER A CA 1
ATOM 619 C C . SER A 1 80 ? 10.588 -2.014 -25.824 1.00 84.94 80 SER A C 1
ATOM 621 O O . SER A 1 80 ? 11.467 -1.500 -25.133 1.00 84.94 80 SER A O 1
ATOM 623 N N . ARG A 1 81 ? 10.038 -1.372 -26.866 1.00 82.62 81 ARG A N 1
ATOM 624 C CA . ARG A 1 81 ? 10.427 -0.018 -27.321 1.00 82.62 81 ARG A CA 1
ATOM 625 C C . ARG A 1 81 ? 10.359 1.017 -26.196 1.00 82.62 81 ARG A C 1
ATOM 627 O O . ARG A 1 81 ? 11.339 1.711 -25.970 1.00 82.62 81 ARG A O 1
ATOM 634 N N . ARG A 1 82 ? 9.239 1.025 -25.465 1.00 86.75 82 ARG A N 1
ATOM 635 C CA . ARG A 1 82 ? 9.055 1.632 -24.140 1.00 86.75 82 ARG A CA 1
ATOM 636 C C . ARG A 1 82 ? 8.753 0.476 -23.192 1.00 86.75 82 ARG A C 1
ATOM 638 O O . ARG A 1 82 ? 7.752 -0.205 -23.381 1.00 86.75 82 ARG A O 1
ATOM 645 N N . HIS A 1 83 ? 9.665 0.181 -22.278 1.00 89.00 83 HIS A N 1
ATOM 646 C CA . HIS A 1 83 ? 9.629 -1.023 -21.450 1.00 89.00 83 HIS A CA 1
ATOM 647 C C . HIS A 1 83 ? 9.194 -0.711 -20.023 1.00 89.00 83 HIS A C 1
ATOM 649 O O . HIS A 1 83 ? 8.296 -1.356 -19.492 1.00 89.00 83 HIS A O 1
ATOM 655 N N . ALA A 1 84 ? 9.818 0.290 -19.415 1.00 94.56 84 ALA A N 1
ATOM 656 C CA . ALA A 1 84 ? 9.573 0.653 -18.031 1.00 94.56 84 ALA A CA 1
ATOM 657 C C . ALA A 1 84 ? 9.716 2.159 -17.828 1.00 94.56 84 ALA A C 1
ATOM 659 O O . ALA A 1 84 ? 10.336 2.854 -18.636 1.00 94.56 84 ALA A O 1
ATOM 660 N N . ALA A 1 85 ? 9.142 2.652 -16.741 1.00 94.19 85 ALA A N 1
ATOM 661 C CA . ALA A 1 85 ? 9.329 4.009 -16.266 1.00 94.19 85 ALA A CA 1
ATOM 662 C C . ALA A 1 85 ? 10.009 3.981 -14.899 1.00 94.19 85 ALA A C 1
ATOM 664 O O . ALA A 1 85 ? 9.670 3.169 -14.038 1.00 94.19 85 ALA A O 1
ATOM 665 N N . ILE A 1 86 ? 10.950 4.895 -14.705 1.00 94.38 86 ILE A N 1
ATOM 666 C CA . ILE A 1 86 ? 11.450 5.274 -13.393 1.00 94.38 86 ILE A CA 1
ATOM 667 C C . ILE A 1 86 ? 10.762 6.563 -12.992 1.00 94.38 86 ILE A C 1
ATOM 669 O O . ILE A 1 86 ? 10.727 7.495 -13.790 1.00 94.38 86 ILE A O 1
ATOM 673 N N . CYS A 1 87 ? 10.296 6.642 -11.753 1.00 87.25 87 CYS A N 1
ATOM 674 C CA . CYS A 1 87 ? 9.811 7.876 -11.154 1.00 87.25 87 CYS A CA 1
ATOM 675 C C . CYS A 1 87 ? 10.546 8.175 -9.850 1.00 87.25 87 CYS A C 1
ATOM 677 O O . CYS A 1 87 ? 10.998 7.273 -9.143 1.00 87.25 87 CYS A O 1
ATOM 679 N N . HIS A 1 88 ? 10.644 9.459 -9.544 1.00 74.06 88 HIS A N 1
ATOM 680 C CA . HIS A 1 88 ? 11.230 9.998 -8.330 1.00 74.06 88 HIS A CA 1
ATOM 681 C C . HIS A 1 88 ? 10.207 10.842 -7.584 1.00 74.06 88 HIS A C 1
ATOM 683 O O . HIS A 1 88 ? 9.294 11.391 -8.196 1.00 74.06 88 HIS A O 1
ATOM 689 N N . ASN A 1 89 ? 10.389 10.982 -6.278 1.00 71.44 89 ASN A N 1
ATOM 690 C CA . ASN A 1 89 ? 9.729 12.015 -5.486 1.00 71.44 89 ASN A CA 1
ATOM 691 C C . ASN A 1 89 ? 10.749 13.061 -5.008 1.00 71.44 89 ASN A C 1
ATOM 693 O O . ASN A 1 89 ? 11.964 12.908 -5.191 1.00 71.44 89 ASN A O 1
ATOM 697 N N . ALA A 1 90 ? 10.254 14.127 -4.382 1.00 67.56 90 ALA A N 1
ATOM 698 C CA . ALA A 1 90 ? 11.065 15.237 -3.895 1.00 67.56 90 ALA A CA 1
ATOM 699 C C . ALA A 1 90 ? 12.068 14.786 -2.819 1.00 67.56 90 ALA A 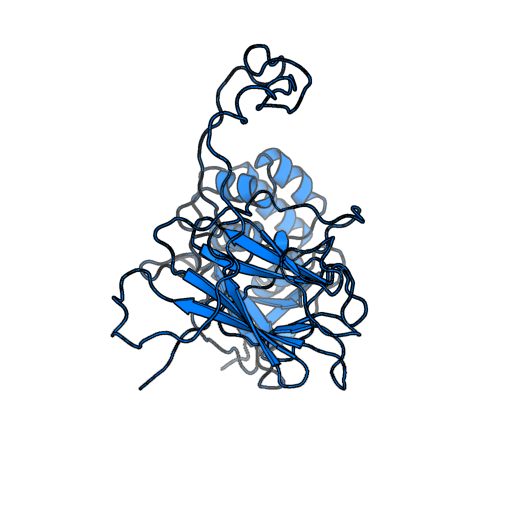C 1
ATOM 701 O O . ALA A 1 90 ? 13.168 15.331 -2.722 1.00 67.56 90 ALA A O 1
ATOM 702 N N . GLU A 1 91 ? 11.740 13.739 -2.066 1.00 68.62 91 GLU A N 1
ATOM 703 C CA . GLU A 1 91 ? 12.587 13.102 -1.057 1.00 68.62 91 GLU A CA 1
ATOM 704 C C . GLU A 1 91 ? 13.753 12.319 -1.685 1.00 68.62 91 GLU A C 1
ATOM 706 O O . GLU A 1 91 ? 14.714 11.947 -1.007 1.00 68.62 91 GLU A O 1
ATOM 711 N N . GLY A 1 92 ? 13.730 12.122 -3.004 1.00 73.31 92 GLY A N 1
ATOM 712 C CA . GLY A 1 92 ? 14.753 11.405 -3.747 1.00 73.31 92 GLY A CA 1
ATOM 713 C C . GLY A 1 92 ? 14.653 9.894 -3.588 1.00 73.31 92 GLY A C 1
ATOM 714 O O . GLY A 1 92 ? 15.671 9.211 -3.698 1.00 73.31 92 GLY A O 1
ATOM 715 N N . GLU A 1 93 ? 13.469 9.355 -3.339 1.00 79.56 93 GLU A N 1
ATOM 716 C CA . GLU A 1 93 ? 13.182 7.934 -3.516 1.00 79.56 93 GLU A CA 1
ATOM 717 C C . GLU A 1 93 ? 13.061 7.614 -5.013 1.00 79.56 93 GLU A C 1
ATOM 719 O O . GLU A 1 93 ? 13.064 8.496 -5.878 1.00 79.56 93 GLU A O 1
ATOM 724 N N . THR A 1 94 ? 13.108 6.333 -5.366 1.00 83.50 94 THR A N 1
ATOM 725 C CA . THR A 1 94 ? 13.088 5.886 -6.763 1.00 83.50 94 THR A CA 1
ATOM 726 C C . THR A 1 94 ? 12.175 4.689 -6.898 1.00 83.50 94 THR A C 1
ATOM 728 O O . THR A 1 94 ? 12.219 3.768 -6.088 1.00 83.50 94 THR A O 1
ATOM 731 N N . PHE A 1 95 ? 11.342 4.722 -7.925 1.00 87.00 95 PHE A N 1
ATOM 732 C CA . PHE A 1 95 ? 10.309 3.737 -8.189 1.00 87.00 95 PHE A CA 1
ATOM 733 C C . PHE A 1 95 ? 10.460 3.243 -9.613 1.00 87.00 95 PHE A C 1
ATOM 735 O O . PHE A 1 95 ? 10.723 4.040 -10.511 1.00 87.00 95 PHE A O 1
ATOM 742 N N . LEU A 1 96 ? 10.275 1.946 -9.816 1.00 90.81 96 LEU A N 1
ATOM 743 C CA . LEU A 1 96 ? 10.299 1.287 -11.108 1.00 90.81 96 LEU A CA 1
ATOM 744 C C . LEU A 1 96 ? 8.911 0.744 -11.431 1.00 90.81 96 LEU A C 1
ATOM 746 O O . LEU A 1 96 ? 8.295 0.070 -10.610 1.00 90.81 96 LEU A O 1
ATOM 750 N N . MET A 1 97 ? 8.435 1.002 -12.639 1.00 88.69 97 MET A N 1
ATOM 751 C CA . MET A 1 97 ? 7.143 0.528 -13.108 1.00 88.69 97 MET A CA 1
ATOM 752 C C . MET A 1 97 ? 7.283 -0.115 -14.483 1.00 88.69 97 MET A C 1
ATOM 754 O O . MET A 1 97 ? 7.844 0.486 -15.399 1.00 88.69 97 MET A O 1
ATOM 758 N N . ASP A 1 98 ? 6.737 -1.316 -14.652 1.00 89.94 98 ASP A N 1
ATOM 759 C CA . ASP A 1 98 ? 6.650 -1.964 -15.959 1.00 89.94 98 ASP A CA 1
ATOM 760 C C . ASP A 1 98 ? 5.522 -1.340 -16.800 1.00 89.94 98 ASP A C 1
ATOM 762 O O . ASP A 1 98 ? 4.376 -1.252 -16.355 1.00 89.94 98 ASP A O 1
ATOM 766 N N . LEU A 1 99 ? 5.829 -0.909 -18.028 1.00 85.94 99 LEU A N 1
ATOM 767 C CA . LEU A 1 99 ? 4.889 -0.242 -18.940 1.00 85.94 99 LEU A CA 1
ATOM 768 C C . LEU A 1 99 ? 4.128 -1.246 -19.822 1.00 85.94 99 LEU A C 1
ATOM 770 O O . LEU A 1 99 ? 3.997 -1.031 -21.027 1.00 85.94 99 LEU A O 1
ATOM 774 N N . LYS A 1 100 ? 3.647 -2.353 -19.238 1.00 83.81 100 LYS A N 1
ATOM 775 C CA . LYS A 1 100 ? 3.053 -3.491 -19.970 1.00 83.81 100 LYS A CA 1
ATOM 776 C C . LYS A 1 100 ? 4.031 -4.066 -21.006 1.00 83.81 100 LYS A C 1
ATOM 778 O O . LYS A 1 100 ? 3.678 -4.286 -22.166 1.00 83.81 100 LYS A O 1
ATOM 783 N N . SER A 1 101 ? 5.283 -4.277 -20.604 1.00 84.94 101 SER A N 1
ATOM 784 C CA . SER A 1 101 ? 6.308 -4.809 -21.501 1.00 84.94 101 SER A CA 1
ATOM 785 C C . SER A 1 101 ? 6.014 -6.262 -21.901 1.00 84.94 101 SER A C 1
ATOM 787 O O . SER A 1 101 ? 5.389 -7.028 -21.167 1.00 84.94 101 SER A O 1
ATOM 789 N N . THR A 1 102 ? 6.487 -6.669 -23.082 1.00 85.19 102 THR A N 1
ATOM 790 C CA . THR A 1 102 ? 6.177 -7.992 -23.655 1.00 85.19 102 THR A CA 1
ATOM 791 C C . THR A 1 102 ? 6.754 -9.128 -22.812 1.00 85.19 102 THR A C 1
ATOM 793 O O . THR A 1 102 ? 6.063 -10.098 -22.515 1.00 85.19 102 THR A O 1
ATOM 796 N N . ASN A 1 103 ? 8.012 -8.983 -22.391 1.00 79.56 103 ASN A N 1
ATOM 797 C CA . ASN A 1 103 ? 8.738 -10.011 -21.641 1.00 79.56 103 ASN A CA 1
ATOM 798 C C . ASN A 1 103 ? 8.792 -9.734 -20.130 1.00 79.56 103 ASN A C 1
ATOM 800 O O . ASN A 1 103 ? 9.260 -10.574 -19.365 1.00 79.56 103 ASN A O 1
ATOM 804 N N . GLY A 1 104 ? 8.230 -8.606 -19.691 1.00 82.94 104 GLY A N 1
ATOM 805 C CA . GLY A 1 104 ? 8.183 -8.206 -18.294 1.00 82.94 104 GLY A CA 1
ATOM 806 C C . GLY A 1 104 ? 9.478 -7.579 -17.782 1.00 82.94 104 GLY A C 1
ATOM 807 O O . GLY A 1 104 ? 10.571 -7.777 -18.317 1.00 82.94 104 GLY A O 1
ATOM 808 N N . THR A 1 105 ? 9.311 -6.881 -16.665 1.00 89.75 105 THR A N 1
ATOM 809 C CA . THR A 1 105 ? 10.377 -6.413 -15.783 1.00 89.75 105 THR A CA 1
ATOM 810 C C . THR A 1 105 ? 10.397 -7.272 -14.523 1.00 89.75 105 THR A C 1
ATOM 812 O O . THR A 1 105 ? 9.339 -7.633 -13.998 1.00 89.75 105 THR A O 1
ATOM 815 N N . ARG A 1 106 ? 11.583 -7.590 -14.007 1.00 86.81 106 ARG A N 1
ATOM 816 C CA . ARG A 1 106 ? 11.771 -8.298 -12.734 1.00 86.81 106 ARG A CA 1
ATOM 817 C C . ARG A 1 106 ? 12.662 -7.482 -11.814 1.00 86.81 106 ARG A C 1
ATOM 819 O O . ARG A 1 106 ? 13.570 -6.812 -12.292 1.00 86.81 106 ARG A O 1
ATOM 826 N N . LEU A 1 107 ? 12.429 -7.569 -10.513 1.00 79.88 107 LEU A N 1
ATOM 827 C CA . LEU A 1 107 ? 13.244 -6.934 -9.484 1.00 79.88 107 LEU A CA 1
ATOM 828 C C . LEU A 1 107 ? 13.661 -8.010 -8.475 1.00 79.88 107 LEU A C 1
ATOM 830 O O . LEU A 1 107 ? 12.798 -8.666 -7.899 1.00 79.88 107 LEU A O 1
ATOM 834 N N . ASP A 1 108 ? 14.967 -8.260 -8.343 1.00 81.88 108 ASP A N 1
ATOM 835 C CA . ASP A 1 108 ? 15.531 -9.389 -7.576 1.00 81.88 108 ASP A CA 1
ATOM 836 C C . ASP A 1 108 ? 14.878 -10.749 -7.905 1.00 81.88 108 ASP A C 1
ATOM 838 O O . ASP A 1 108 ? 14.621 -11.580 -7.041 1.00 81.88 108 ASP A O 1
ATOM 842 N N . GLY A 1 109 ? 14.582 -10.979 -9.188 1.00 75.75 109 GLY A N 1
ATOM 843 C CA . GLY A 1 109 ? 13.967 -12.219 -9.680 1.00 75.75 109 GLY A CA 1
ATOM 844 C C . GLY A 1 109 ? 12.435 -12.253 -9.619 1.00 75.75 109 GLY A C 1
ATOM 845 O O . GLY A 1 109 ? 11.821 -13.049 -10.328 1.00 75.75 109 GLY A O 1
ATOM 846 N N . HIS A 1 110 ? 11.791 -11.345 -8.883 1.00 71.50 110 HIS A N 1
ATOM 847 C CA . HIS A 1 110 ? 10.331 -11.259 -8.820 1.00 71.50 110 HIS A CA 1
ATOM 848 C C . HIS A 1 110 ? 9.786 -10.417 -9.976 1.00 71.50 110 HIS A C 1
ATOM 850 O O . HIS A 1 110 ? 10.169 -9.260 -10.148 1.00 71.50 110 HIS A O 1
ATOM 856 N N . ARG A 1 111 ? 8.883 -10.979 -10.790 1.00 76.00 111 ARG A N 1
ATOM 857 C CA . ARG A 1 111 ? 8.256 -10.247 -11.902 1.00 76.00 111 ARG A CA 1
ATOM 858 C C . ARG A 1 111 ? 7.321 -9.162 -11.365 1.00 76.00 111 ARG A C 1
ATOM 860 O O . ARG A 1 111 ? 6.445 -9.451 -10.553 1.00 76.00 111 ARG A O 1
ATOM 867 N N . LEU A 1 112 ? 7.491 -7.932 -11.846 1.00 74.06 112 LEU A N 1
ATOM 868 C CA . LEU A 1 112 ? 6.641 -6.807 -11.473 1.00 74.06 112 LEU A CA 1
ATOM 869 C C . LEU A 1 112 ? 5.245 -6.950 -12.084 1.00 74.06 112 LEU A C 1
ATOM 871 O O . LEU A 1 112 ? 5.084 -7.449 -13.202 1.00 74.06 112 LEU A O 1
ATOM 875 N N . ILE A 1 113 ? 4.239 -6.461 -11.362 1.00 75.62 113 ILE A N 1
ATOM 876 C CA . ILE A 1 113 ? 2.895 -6.276 -11.908 1.00 75.62 113 ILE A CA 1
ATOM 877 C C . ILE A 1 113 ? 2.947 -5.073 -12.872 1.00 75.62 113 ILE A C 1
ATOM 879 O O . ILE A 1 113 ? 3.504 -4.032 -12.516 1.00 75.62 113 ILE A O 1
ATOM 883 N N . PRO A 1 114 ? 2.417 -5.182 -14.102 1.00 77.31 114 PRO A N 1
ATOM 884 C CA . PRO A 1 114 ? 2.369 -4.051 -15.022 1.00 77.31 114 PRO A CA 1
ATOM 885 C C . PRO A 1 114 ? 1.570 -2.869 -14.467 1.00 77.31 114 PRO A C 1
ATOM 887 O O . PRO A 1 114 ? 0.507 -3.055 -13.881 1.00 77.31 114 PRO A O 1
ATOM 890 N N . LEU A 1 115 ? 2.051 -1.652 -14.737 1.00 76.19 115 LEU A N 1
ATOM 891 C CA . LEU A 1 115 ? 1.459 -0.382 -14.294 1.00 76.19 115 LEU A CA 1
ATOM 892 C C . LEU A 1 115 ? 1.387 -0.187 -12.766 1.00 76.19 115 LEU A C 1
ATOM 894 O O . LEU A 1 115 ? 0.566 0.584 -12.281 1.00 76.19 115 LEU A O 1
ATOM 898 N N . THR A 1 116 ? 2.266 -0.864 -12.029 1.00 73.44 116 THR A N 1
ATOM 899 C CA . THR A 1 116 ? 2.380 -0.815 -10.565 1.00 73.44 116 THR A CA 1
ATOM 900 C C . THR A 1 116 ? 3.776 -0.312 -10.180 1.00 73.44 116 THR A C 1
ATOM 902 O O . THR A 1 116 ? 4.788 -0.902 -10.570 1.00 73.44 116 THR A O 1
ATOM 905 N N . PHE A 1 117 ? 3.858 0.776 -9.413 1.00 78.44 117 PHE A N 1
ATOM 906 C CA . PHE A 1 117 ? 5.121 1.380 -8.978 1.00 78.44 117 PHE A CA 1
ATOM 907 C C . PHE A 1 117 ? 5.804 0.581 -7.874 1.00 78.44 117 PHE A C 1
ATOM 909 O O . PHE A 1 117 ? 5.390 0.590 -6.722 1.00 78.44 117 PHE A O 1
ATOM 916 N N . SER A 1 118 ? 6.913 -0.061 -8.205 1.00 73.00 118 SER A N 1
ATOM 917 C CA . SER A 1 118 ? 7.699 -0.853 -7.263 1.00 73.00 118 SER A CA 1
ATOM 918 C C . SER A 1 118 ? 8.882 -0.038 -6.731 1.00 73.00 118 SER A C 1
ATOM 920 O O . SER A 1 118 ? 9.637 0.511 -7.535 1.00 73.00 118 SER A O 1
ATOM 922 N N . PRO A 1 119 ? 9.095 0.063 -5.409 1.00 76.81 119 PRO A N 1
ATOM 923 C CA . PRO A 1 119 ? 10.249 0.769 -4.854 1.00 76.81 119 PRO A CA 1
ATOM 924 C C . PRO A 1 119 ? 11.559 0.146 -5.341 1.00 76.81 119 PRO A C 1
ATOM 926 O O . PRO A 1 119 ? 11.720 -1.074 -5.303 1.00 76.81 119 PRO A O 1
ATOM 929 N N . TRP A 1 120 ? 12.511 0.977 -5.757 1.00 86.06 120 TRP A N 1
ATOM 930 C CA . TRP A 1 120 ? 13.798 0.527 -6.273 1.00 86.06 120 TRP A CA 1
ATOM 931 C C . TRP A 1 120 ? 14.946 1.282 -5.609 1.00 86.06 120 TRP A C 1
ATOM 933 O O . TRP A 1 120 ? 15.021 2.508 -5.650 1.00 86.06 120 TRP A O 1
ATOM 943 N N . SER A 1 121 ? 15.844 0.535 -4.971 1.00 81.88 121 SER A N 1
ATOM 944 C CA . SER A 1 121 ? 16.992 1.087 -4.249 1.00 81.88 121 SER A CA 1
ATOM 945 C C . SER A 1 121 ? 18.265 0.295 -4.525 1.00 81.88 121 SER A C 1
ATOM 947 O O . SER A 1 121 ? 19.159 0.802 -5.191 1.00 81.88 121 SER A O 1
ATOM 949 N N . ASN A 1 122 ? 18.321 -0.949 -4.045 1.00 78.94 122 ASN A N 1
ATOM 950 C CA . ASN A 1 122 ? 19.521 -1.791 -4.063 1.00 78.94 122 ASN A CA 1
ATOM 951 C C . ASN A 1 122 ? 19.334 -3.070 -4.893 1.00 78.94 122 ASN A C 1
ATOM 953 O O . ASN A 1 122 ? 20.293 -3.805 -5.117 1.00 78.94 122 ASN A O 1
ATOM 957 N N . GLN A 1 123 ? 18.099 -3.339 -5.317 1.00 88.06 123 GLN A N 1
ATOM 958 C CA . GLN A 1 123 ? 17.733 -4.530 -6.070 1.00 88.06 123 GLN A CA 1
ATOM 959 C C . GLN A 1 123 ? 18.280 -4.487 -7.501 1.00 88.06 123 GLN A C 1
ATOM 961 O O . GLN A 1 123 ? 18.464 -3.412 -8.085 1.00 88.06 123 GLN A O 1
ATOM 966 N N . ILE A 1 124 ? 18.477 -5.661 -8.097 1.00 88.88 124 ILE A N 1
ATOM 967 C CA . ILE A 1 124 ? 18.822 -5.810 -9.512 1.00 88.88 124 ILE A CA 1
ATOM 968 C C . ILE A 1 124 ? 17.527 -5.873 -10.321 1.00 88.88 124 ILE A C 1
ATOM 970 O O . ILE A 1 124 ? 16.720 -6.789 -10.154 1.00 88.88 124 ILE A O 1
ATOM 974 N N . ALA A 1 125 ? 17.339 -4.906 -11.216 1.00 93.44 125 ALA A N 1
ATOM 975 C CA . ALA A 1 125 ? 16.256 -4.934 -12.186 1.00 93.44 125 ALA A CA 1
ATOM 976 C C . ALA A 1 125 ? 16.693 -5.718 -13.428 1.00 93.44 125 ALA A C 1
ATOM 978 O O . ALA A 1 125 ? 17.778 -5.486 -13.957 1.00 93.44 125 ALA A O 1
ATOM 979 N N . VAL A 1 126 ? 15.854 -6.630 -13.909 1.00 93.75 126 VAL A N 1
ATOM 980 C CA . VAL A 1 126 ? 16.056 -7.362 -15.164 1.00 93.75 126 VAL A CA 1
ATOM 981 C C . VAL A 1 126 ? 14.923 -7.003 -16.111 1.00 93.75 126 VAL A C 1
ATOM 983 O O . VAL A 1 126 ? 13.753 -7.184 -15.775 1.00 93.75 126 VAL A O 1
ATOM 986 N N . PHE A 1 127 ? 15.269 -6.498 -17.291 1.00 93.81 127 PHE A N 1
ATOM 987 C CA . PHE A 1 127 ? 14.306 -6.151 -18.333 1.00 93.81 127 PHE A CA 1
ATOM 988 C C . PHE A 1 127 ? 14.459 -7.121 -19.498 1.00 93.81 127 PHE A C 1
ATOM 990 O O . PHE A 1 127 ? 15.535 -7.201 -20.093 1.00 93.81 127 PHE A O 1
ATOM 997 N N . GLY A 1 128 ? 13.382 -7.826 -19.849 1.00 86.88 128 GLY A N 1
ATOM 998 C CA . GLY A 1 128 ? 13.420 -8.889 -20.856 1.00 86.88 128 GLY A CA 1
ATOM 999 C C . GLY A 1 128 ? 13.174 -10.287 -20.269 1.00 86.88 128 GLY A C 1
ATOM 1000 O O . GLY A 1 128 ? 12.802 -10.417 -19.099 1.00 86.88 128 GLY A O 1
ATOM 1001 N N . PRO A 1 129 ? 13.309 -11.340 -21.092 1.00 78.25 129 PRO A N 1
ATOM 1002 C CA . PRO A 1 129 ? 13.076 -12.719 -20.664 1.00 78.25 129 PRO A CA 1
ATOM 1003 C C . PRO A 1 129 ? 14.236 -13.241 -19.787 1.00 78.25 129 PRO A C 1
ATOM 1005 O O . PRO A 1 129 ? 15.246 -12.568 -19.625 1.00 78.25 129 PRO A O 1
ATOM 1008 N N . GLU A 1 130 ? 14.078 -14.401 -19.145 1.00 73.44 130 GLU A N 1
ATOM 1009 C CA . GLU A 1 130 ? 15.075 -14.925 -18.182 1.00 73.44 130 GLU A CA 1
ATOM 1010 C C . GLU A 1 130 ? 16.304 -15.565 -18.831 1.00 73.44 130 GLU A C 1
ATOM 1012 O O . GLU A 1 130 ? 17.337 -15.701 -18.181 1.00 73.44 130 GLU A O 1
ATOM 1017 N N . ASP A 1 131 ? 16.175 -16.004 -20.075 1.00 78.31 131 ASP A N 1
ATOM 1018 C CA . ASP A 1 131 ? 17.139 -16.838 -20.780 1.00 78.31 131 ASP A CA 1
ATOM 1019 C C . ASP A 1 131 ? 18.177 -16.009 -21.543 1.00 78.31 131 ASP A C 1
ATOM 1021 O O . ASP A 1 131 ? 19.369 -16.083 -21.245 1.00 78.31 131 ASP A O 1
ATOM 1025 N N . ASP A 1 132 ? 17.747 -15.205 -22.516 1.00 83.62 132 ASP A N 1
ATOM 1026 C CA . ASP A 1 132 ? 18.637 -14.451 -23.401 1.00 83.62 132 ASP A CA 1
ATOM 1027 C C . ASP A 1 132 ? 18.032 -13.112 -23.864 1.00 83.62 132 ASP A C 1
ATOM 1029 O O . ASP A 1 132 ? 16.826 -12.887 -23.881 1.00 83.62 132 ASP A O 1
ATOM 1033 N N . GLY A 1 133 ? 18.884 -12.162 -24.255 1.00 80.50 133 GLY A N 1
ATOM 1034 C CA . GLY A 1 133 ? 18.415 -10.865 -24.760 1.00 80.50 133 GLY A CA 1
ATOM 1035 C C . GLY A 1 133 ? 17.753 -9.967 -23.705 1.00 80.50 133 GLY A C 1
ATOM 1036 O O . GLY A 1 133 ? 16.955 -9.096 -24.067 1.00 80.50 133 GLY A O 1
ATOM 1037 N N . PHE A 1 134 ? 18.082 -10.169 -22.426 1.00 87.75 134 PHE A N 1
ATOM 1038 C CA . PHE A 1 134 ? 17.751 -9.270 -21.322 1.00 87.75 134 PHE A CA 1
ATOM 1039 C C . PHE A 1 134 ? 18.886 -8.289 -21.018 1.00 87.75 134 PHE A C 1
ATOM 1041 O O . PHE A 1 134 ? 20.024 -8.460 -21.452 1.00 87.75 134 PHE A O 1
ATOM 1048 N N . VAL A 1 135 ? 18.567 -7.272 -20.225 1.00 91.06 135 VAL A N 1
ATOM 1049 C CA . VAL A 1 135 ? 19.542 -6.356 -19.625 1.00 91.06 135 VAL A CA 1
ATOM 1050 C C . VAL A 1 135 ? 19.336 -6.325 -18.121 1.00 91.06 135 VAL A C 1
ATOM 1052 O O . VAL A 1 135 ? 18.196 -6.281 -17.645 1.00 91.06 135 VAL A O 1
ATOM 1055 N N . THR A 1 136 ? 20.434 -6.344 -17.371 1.00 93.69 136 THR A N 1
ATOM 1056 C CA . THR A 1 136 ? 20.399 -6.118 -15.928 1.00 93.69 136 THR A CA 1
ATOM 1057 C C . THR A 1 136 ? 20.741 -4.666 -15.641 1.00 93.69 136 THR A C 1
ATOM 1059 O O . THR A 1 136 ? 21.591 -4.057 -16.292 1.00 93.69 136 THR A O 1
ATOM 1062 N N . VAL A 1 137 ? 20.046 -4.075 -14.679 1.00 95.19 137 VAL A N 1
ATOM 1063 C CA . VAL A 1 137 ? 20.239 -2.683 -14.292 1.00 95.19 137 VAL A CA 1
ATOM 1064 C C . VAL A 1 137 ? 20.294 -2.599 -12.783 1.00 95.19 137 VAL A C 1
ATOM 1066 O O . VAL A 1 137 ? 19.445 -3.148 -12.080 1.00 95.19 137 VAL A O 1
ATOM 1069 N N . ARG A 1 138 ? 21.296 -1.886 -12.277 1.00 93.81 138 ARG A N 1
ATOM 1070 C CA . ARG A 1 138 ? 21.436 -1.562 -10.857 1.00 93.81 138 ARG A CA 1
ATOM 1071 C C . ARG A 1 138 ? 21.300 -0.063 -10.655 1.00 93.81 138 ARG A C 1
ATOM 1073 O O . ARG A 1 138 ? 21.792 0.723 -11.465 1.00 93.81 138 ARG A O 1
ATOM 1080 N N . LEU A 1 139 ? 20.669 0.324 -9.554 1.00 92.44 139 LEU A N 1
ATOM 1081 C CA . LEU A 1 139 ? 20.598 1.709 -9.112 1.00 92.44 139 LEU A CA 1
ATOM 1082 C C . LEU A 1 139 ? 21.702 1.968 -8.079 1.00 92.44 139 LEU A C 1
ATOM 1084 O O . LEU A 1 139 ? 21.663 1.459 -6.965 1.00 92.44 139 LEU A O 1
ATOM 1088 N N . GLU A 1 140 ? 22.700 2.775 -8.433 1.00 91.75 140 GLU A N 1
ATOM 1089 C CA . GLU A 1 140 ? 23.695 3.273 -7.481 1.00 91.75 140 GLU A CA 1
ATOM 1090 C C . GLU A 1 140 ? 23.231 4.621 -6.910 1.00 91.75 140 GLU A C 1
ATOM 1092 O O . GLU A 1 140 ? 23.036 5.579 -7.661 1.00 91.75 140 GLU A O 1
ATOM 1097 N N . THR A 1 141 ? 23.117 4.732 -5.581 1.00 85.06 141 THR A N 1
ATOM 1098 C CA . THR A 1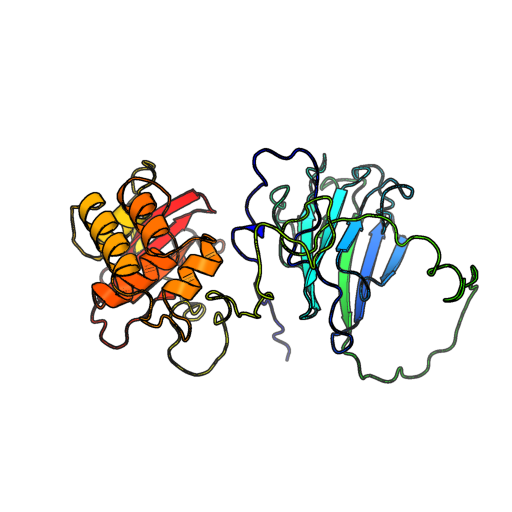 141 ? 22.888 6.019 -4.899 1.00 85.06 141 THR A CA 1
ATOM 1099 C C . THR A 1 141 ? 24.138 6.452 -4.137 1.00 85.06 141 THR A C 1
ATOM 1101 O O . THR A 1 141 ? 24.620 5.736 -3.263 1.00 85.06 141 THR A O 1
ATOM 1104 N N . ARG A 1 142 ? 24.661 7.647 -4.436 1.00 82.25 142 ARG A N 1
ATOM 1105 C CA . ARG A 1 142 ? 25.836 8.226 -3.763 1.00 82.25 142 ARG A CA 1
ATOM 1106 C C . ARG A 1 142 ? 25.446 9.452 -2.929 1.00 82.25 142 ARG A C 1
ATOM 1108 O O . ARG A 1 142 ? 24.812 10.358 -3.474 1.00 82.25 142 ARG A O 1
ATOM 1115 N N . PRO A 1 143 ? 25.843 9.545 -1.646 1.00 71.56 143 PRO A N 1
ATOM 1116 C CA . PRO A 1 143 ? 25.599 10.736 -0.831 1.00 71.56 143 PRO A CA 1
ATOM 1117 C C . PRO A 1 143 ? 26.242 11.984 -1.452 1.00 71.56 143 PRO A C 1
ATOM 1119 O O . PRO A 1 143 ? 27.386 11.935 -1.914 1.00 71.56 143 PRO A O 1
ATOM 1122 N N . ARG A 1 144 ? 25.544 13.127 -1.445 1.00 62.41 144 ARG A N 1
ATOM 1123 C CA . ARG A 1 144 ? 26.169 14.413 -1.794 1.00 62.41 144 ARG A CA 1
ATOM 1124 C C . ARG A 1 144 ? 27.054 14.853 -0.622 1.00 62.41 144 ARG A C 1
ATOM 1126 O O . ARG A 1 144 ? 26.544 15.109 0.460 1.00 62.41 144 ARG A O 1
ATOM 1133 N N . GLY A 1 145 ? 28.373 14.918 -0.836 1.00 49.47 145 GLY A N 1
ATOM 1134 C CA . GLY A 1 145 ? 29.329 15.408 0.171 1.00 49.47 145 GLY A CA 1
ATOM 1135 C C . GLY A 1 145 ? 30.703 14.730 0.200 1.00 49.47 145 GLY A C 1
ATOM 1136 O O . GLY A 1 145 ? 31.616 15.260 0.824 1.00 49.47 145 GLY A O 1
ATOM 1137 N N . VAL A 1 146 ? 30.909 13.610 -0.500 1.00 39.69 146 VAL A N 1
ATOM 1138 C CA . VAL A 1 146 ? 32.242 12.990 -0.582 1.00 39.69 146 VAL A CA 1
ATOM 1139 C C . VAL A 1 146 ? 33.023 13.630 -1.731 1.00 39.69 146 VAL A C 1
ATOM 1141 O O . VAL A 1 146 ? 32.719 13.408 -2.906 1.00 39.69 146 VAL A O 1
ATOM 1144 N N . LYS A 1 147 ? 34.028 14.454 -1.401 1.00 32.09 147 LYS A N 1
ATOM 1145 C CA . LYS A 1 147 ? 35.061 14.861 -2.364 1.00 32.09 147 LYS A CA 1
ATOM 1146 C C . LYS A 1 147 ? 35.689 13.588 -2.935 1.00 32.09 147 LYS A C 1
ATOM 1148 O O . LYS A 1 147 ? 36.158 12.744 -2.179 1.00 32.09 147 LYS A O 1
ATOM 1153 N N . ARG A 1 148 ? 35.681 13.453 -4.263 1.00 37.38 148 ARG A N 1
ATOM 1154 C CA . ARG A 1 148 ? 36.437 12.411 -4.965 1.00 37.38 148 ARG A CA 1
ATOM 1155 C C . ARG A 1 148 ? 37.907 12.520 -4.556 1.00 37.38 148 ARG A C 1
ATOM 1157 O O . ARG A 1 148 ? 38.507 13.575 -4.750 1.00 37.38 148 ARG A O 1
ATOM 1164 N N . GLY A 1 149 ? 38.452 11.434 -4.010 1.00 30.19 149 GLY A N 1
ATOM 1165 C CA . GLY A 1 149 ? 39.873 11.148 -4.150 1.00 30.19 149 GLY A CA 1
ATOM 1166 C C . GLY A 1 149 ? 40.194 11.064 -5.640 1.00 30.19 149 GLY A C 1
ATOM 1167 O O . GLY A 1 149 ? 39.384 10.586 -6.436 1.00 30.19 149 GLY A O 1
ATOM 1168 N N . CYS A 1 150 ? 41.314 11.658 -6.002 1.00 29.36 150 CYS A N 1
ATOM 1169 C CA . CYS A 1 150 ? 41.777 11.880 -7.356 1.00 29.36 150 CYS A CA 1
ATOM 1170 C C . CYS A 1 150 ? 42.081 10.542 -8.042 1.00 29.36 150 CYS A C 1
ATOM 1172 O O . CYS A 1 150 ? 42.964 9.833 -7.576 1.00 29.36 150 CYS A O 1
ATOM 1174 N N . GLU A 1 151 ? 41.430 10.244 -9.164 1.00 28.08 151 GLU A N 1
ATOM 1175 C CA . GLU A 1 151 ? 41.995 9.372 -10.199 1.00 28.08 151 GLU A CA 1
ATOM 1176 C C . GLU A 1 151 ? 41.751 10.022 -11.568 1.00 28.08 151 GLU A C 1
ATOM 1178 O O . GLU A 1 151 ? 40.671 10.552 -11.850 1.00 28.08 151 GLU A O 1
ATOM 1183 N N . GLU A 1 152 ? 42.828 10.078 -12.348 1.00 27.28 152 GLU A N 1
ATOM 1184 C CA . GLU A 1 152 ? 43.000 10.811 -13.602 1.00 27.28 152 GLU A CA 1
ATOM 1185 C C . GLU A 1 152 ? 42.284 10.176 -14.815 1.00 27.28 152 GLU A C 1
ATOM 1187 O O . GLU A 1 152 ? 41.826 9.035 -14.752 1.00 27.28 152 GLU A O 1
ATOM 1192 N N . PRO A 1 153 ? 42.136 10.922 -15.932 1.00 37.25 153 PRO A N 1
ATOM 1193 C CA . PRO A 1 153 ? 41.133 10.649 -16.950 1.00 37.25 153 PRO A CA 1
ATOM 1194 C C . PRO A 1 153 ? 41.681 9.884 -18.165 1.00 37.25 153 PRO A C 1
ATOM 1196 O O . PRO A 1 153 ? 42.747 10.188 -18.690 1.00 37.25 153 PRO A O 1
ATOM 1199 N N . SER A 1 154 ? 40.866 8.995 -18.735 1.00 26.97 154 SER A N 1
ATOM 1200 C CA . SER A 1 154 ? 40.914 8.654 -20.165 1.00 26.97 154 SER A CA 1
ATOM 1201 C C . SER A 1 154 ? 39.524 8.139 -20.579 1.00 26.97 154 SER A C 1
ATOM 1203 O O . SER A 1 154 ? 38.946 7.323 -19.878 1.00 26.97 154 SER A O 1
ATOM 1205 N N . GLY A 1 155 ? 38.834 8.598 -21.619 1.00 26.23 155 GLY A N 1
ATOM 1206 C CA . GLY A 1 155 ? 39.029 9.717 -22.522 1.00 26.23 155 GLY A CA 1
ATOM 1207 C C . GLY A 1 155 ? 37.737 9.976 -23.321 1.00 26.23 155 GLY A C 1
ATOM 1208 O O . GLY A 1 155 ? 36.780 9.214 -23.254 1.00 26.23 155 GLY A O 1
ATOM 1209 N N . ARG A 1 156 ? 37.773 11.067 -24.099 1.00 27.38 156 ARG A N 1
ATOM 1210 C CA . ARG A 1 156 ? 36.863 11.476 -25.194 1.00 27.38 156 ARG A CA 1
ATOM 1211 C C . ARG A 1 156 ? 35.416 11.835 -24.823 1.00 27.38 156 ARG A C 1
ATOM 1213 O O . ARG A 1 156 ? 34.464 11.107 -25.069 1.00 27.38 156 ARG A O 1
ATOM 1220 N N . ASN A 1 157 ? 35.276 13.080 -24.367 1.00 25.66 157 ASN A N 1
ATOM 1221 C CA . ASN A 1 157 ? 34.034 13.849 -24.405 1.00 25.66 157 ASN A CA 1
ATOM 1222 C C . ASN A 1 157 ? 33.653 14.196 -25.855 1.00 25.66 157 ASN A C 1
ATOM 1224 O O . ASN A 1 157 ? 34.438 14.838 -26.554 1.00 25.66 157 ASN A O 1
ATOM 1228 N N . VAL A 1 158 ? 32.423 13.882 -26.266 1.00 28.19 158 VAL A N 1
ATOM 1229 C CA . VAL A 1 158 ? 31.732 14.643 -27.315 1.00 28.19 158 VAL A CA 1
ATOM 1230 C C . VAL A 1 158 ? 30.772 15.592 -26.609 1.00 28.19 158 VAL A C 1
ATOM 1232 O O . VAL A 1 158 ? 29.747 15.198 -26.063 1.00 28.19 158 VAL A O 1
ATOM 1235 N N . CYS A 1 159 ? 31.177 16.857 -26.569 1.00 27.53 159 CYS A N 1
ATOM 1236 C CA . CYS A 1 159 ? 30.400 17.977 -26.066 1.00 27.53 159 CYS A CA 1
ATOM 1237 C C . CYS A 1 159 ? 29.394 18.401 -27.143 1.00 27.53 159 CYS A C 1
ATOM 1239 O O . CYS A 1 159 ? 29.804 18.864 -28.209 1.00 27.53 159 CYS A O 1
ATOM 1241 N N . LEU A 1 160 ? 28.092 18.287 -26.869 1.00 27.95 160 LEU A N 1
ATOM 1242 C CA . LEU A 1 160 ? 27.069 19.001 -27.630 1.00 27.95 160 LEU A CA 1
ATOM 1243 C C . LEU A 1 160 ? 26.454 20.102 -26.757 1.00 27.95 160 LEU A C 1
ATOM 1245 O O . LEU A 1 160 ? 25.736 19.872 -25.791 1.00 27.95 160 LEU A O 1
ATOM 1249 N N . ARG A 1 161 ? 26.885 21.303 -27.141 1.00 26.67 161 ARG A N 1
ATOM 1250 C CA . ARG A 1 161 ? 26.559 22.679 -26.756 1.00 26.67 161 ARG A CA 1
ATOM 1251 C C . ARG A 1 161 ? 25.229 22.924 -26.029 1.00 26.67 161 ARG A C 1
ATOM 1253 O O . ARG A 1 161 ? 24.152 22.555 -26.484 1.00 26.67 161 ARG A O 1
ATOM 1260 N N . THR A 1 162 ? 25.345 23.712 -24.966 1.00 29.33 162 THR A N 1
ATOM 1261 C CA . THR A 1 162 ? 24.283 24.402 -24.231 1.00 29.33 162 THR A CA 1
ATOM 1262 C C . THR A 1 162 ? 23.648 25.529 -25.064 1.00 29.33 162 THR A C 1
ATOM 1264 O O . THR A 1 162 ? 24.355 26.306 -25.706 1.00 29.33 162 THR A O 1
ATOM 1267 N N . ARG A 1 163 ? 22.314 25.663 -25.019 1.00 30.38 163 ARG A N 1
ATOM 1268 C CA . ARG A 1 163 ? 21.591 26.892 -25.415 1.00 30.38 163 ARG A CA 1
ATOM 1269 C C . ARG A 1 163 ? 21.143 27.644 -24.162 1.00 30.38 163 ARG A C 1
ATOM 1271 O O . ARG A 1 163 ? 20.806 27.033 -23.150 1.00 30.38 163 ARG A O 1
ATOM 1278 N N . THR A 1 164 ? 21.217 28.971 -24.215 1.00 32.50 164 THR A N 1
ATOM 1279 C CA . THR A 1 164 ? 21.035 29.878 -23.077 1.00 32.50 164 THR A CA 1
ATOM 1280 C C . THR A 1 164 ? 19.596 30.382 -22.927 1.00 32.50 164 THR A C 1
ATOM 1282 O O . THR A 1 164 ? 18.760 30.313 -23.822 1.00 32.50 164 THR A O 1
ATOM 1285 N N . LYS A 1 165 ? 19.346 30.937 -21.738 1.00 32.16 165 LYS A N 1
ATOM 1286 C CA . LYS A 1 165 ? 18.090 31.384 -21.111 1.00 32.16 165 LYS A CA 1
ATOM 1287 C C . LYS A 1 165 ? 17.259 32.444 -21.872 1.00 32.16 165 LYS A C 1
ATOM 1289 O O . LYS A 1 165 ? 16.215 32.843 -21.369 1.00 32.16 165 LYS A O 1
ATOM 1294 N N . ALA A 1 166 ? 17.692 32.910 -23.045 1.00 31.91 166 ALA A N 1
ATOM 1295 C CA . ALA A 1 166 ? 17.051 34.006 -23.787 1.00 31.91 166 ALA A CA 1
ATOM 1296 C C . ALA A 1 166 ? 16.021 33.550 -24.843 1.00 31.91 166 ALA A C 1
ATOM 1298 O O . ALA A 1 166 ? 15.253 34.372 -25.330 1.00 31.91 166 ALA A O 1
ATOM 1299 N N . GLU A 1 167 ? 15.937 32.252 -25.156 1.00 29.88 167 GLU A N 1
ATOM 1300 C CA . GLU A 1 167 ? 14.939 31.714 -26.103 1.00 29.88 167 GLU A CA 1
ATOM 1301 C C . GLU A 1 167 ? 13.656 31.188 -25.424 1.00 29.88 167 GLU A C 1
ATOM 1303 O O . GLU A 1 167 ? 12.719 30.788 -26.106 1.00 29.88 167 GLU A O 1
ATOM 1308 N N . TYR A 1 168 ? 13.555 31.235 -24.089 1.00 31.22 168 TYR A N 1
ATOM 1309 C CA . TYR A 1 168 ? 12.365 30.764 -23.355 1.00 31.22 168 TYR A CA 1
ATOM 1310 C C . TYR A 1 168 ? 11.249 31.819 -23.201 1.00 31.22 168 TYR A C 1
ATOM 1312 O O . TYR A 1 168 ? 10.193 31.520 -22.650 1.00 31.22 168 TYR A O 1
ATOM 1320 N N . SER A 1 169 ? 11.454 33.053 -23.677 1.00 29.33 169 SER A N 1
ATOM 1321 C CA . SER A 1 169 ? 10.527 34.176 -23.448 1.00 29.33 169 SER A CA 1
ATOM 1322 C C . SER A 1 169 ? 9.457 34.374 -24.538 1.00 29.33 169 SER A C 1
ATOM 1324 O O . SER A 1 169 ? 8.739 35.372 -24.495 1.00 29.33 169 SER A O 1
ATOM 1326 N N . SER A 1 170 ? 9.306 33.469 -25.508 1.00 33.88 170 SER A N 1
ATOM 1327 C CA . SER A 1 170 ? 8.347 33.645 -26.618 1.00 33.88 170 SER A CA 1
ATOM 1328 C C . SER A 1 170 ? 7.334 32.509 -26.813 1.00 33.88 170 SER A C 1
ATOM 1330 O O . SER A 1 170 ? 6.725 32.418 -27.876 1.00 33.88 170 SER A O 1
ATOM 1332 N N . LEU A 1 171 ? 7.056 31.699 -25.783 1.00 32.12 171 LEU A N 1
ATOM 1333 C CA . LEU A 1 171 ? 5.965 30.707 -25.800 1.00 32.12 171 LEU A CA 1
ATOM 1334 C C . LEU A 1 171 ? 5.129 30.737 -24.504 1.00 32.12 171 LEU A C 1
ATOM 1336 O O . LEU A 1 171 ? 4.917 29.718 -23.858 1.00 32.12 171 LEU A O 1
ATOM 1340 N N . SER A 1 172 ? 4.618 31.912 -24.123 1.00 38.72 172 SER A N 1
ATOM 1341 C CA . SER A 1 172 ? 3.552 32.052 -23.116 1.00 38.72 172 SER A CA 1
ATOM 1342 C C . SER A 1 172 ? 2.240 32.508 -23.762 1.00 38.72 172 SER A C 1
ATOM 1344 O O . SER A 1 172 ? 1.813 33.650 -23.627 1.00 38.72 172 SER A O 1
ATOM 1346 N N . LYS A 1 173 ? 1.567 31.598 -24.474 1.00 41.22 173 LYS A N 1
ATOM 1347 C CA . LYS A 1 173 ? 0.139 31.744 -24.812 1.00 41.22 173 LYS A CA 1
ATOM 1348 C C . LYS A 1 173 ? -0.552 30.382 -24.846 1.00 41.22 173 LYS A C 1
ATOM 1350 O O . LYS A 1 173 ? -0.939 29.894 -25.899 1.00 41.22 173 LYS A O 1
ATOM 1355 N N . SER A 1 174 ? -0.769 29.790 -23.680 1.00 43.03 174 SER A N 1
ATOM 1356 C CA . SER A 1 174 ? -1.887 28.864 -23.496 1.00 43.03 174 SER A CA 1
ATOM 1357 C C . SER A 1 174 ? -2.656 29.333 -22.272 1.00 43.03 174 SER A C 1
ATOM 1359 O O . SER A 1 174 ? -2.213 29.141 -21.145 1.00 43.03 174 SER A O 1
ATOM 1361 N N . GLY A 1 175 ? -3.764 30.035 -22.512 1.00 46.28 175 GLY A N 1
ATOM 1362 C CA . GLY A 1 175 ? -4.657 30.535 -21.474 1.00 46.28 175 GLY A CA 1
ATOM 1363 C C . GLY A 1 175 ? -5.394 29.391 -20.802 1.00 46.28 175 GLY A C 1
ATOM 1364 O O . GLY A 1 175 ? -6.550 29.162 -21.126 1.00 46.28 175 GLY A O 1
ATOM 1365 N N . VAL A 1 176 ? -4.708 28.660 -19.930 1.00 51.56 176 VAL A N 1
ATOM 1366 C CA . VAL A 1 176 ? -5.258 27.570 -19.129 1.00 51.56 176 VAL A CA 1
ATOM 1367 C C . VAL A 1 176 ? -5.156 27.973 -17.664 1.00 51.56 176 VAL A C 1
ATOM 1369 O O . VAL A 1 176 ? -4.126 28.467 -17.219 1.00 51.56 176 VAL A O 1
ATOM 1372 N N . CYS A 1 177 ? -6.255 27.823 -16.938 1.00 46.62 177 CYS A N 1
ATOM 1373 C CA . CYS A 1 177 ? -6.382 28.250 -15.561 1.00 46.62 177 CYS A CA 1
ATOM 1374 C C . CYS A 1 177 ? -5.774 27.226 -14.608 1.00 46.62 177 CYS A C 1
ATOM 1376 O O . CYS A 1 177 ? -6.314 26.142 -14.458 1.00 46.62 177 CYS A O 1
ATOM 1378 N N . ASP A 1 178 ? -4.787 27.623 -13.816 1.00 42.41 178 ASP A N 1
ATOM 1379 C CA . ASP A 1 178 ? -4.066 26.733 -12.887 1.00 42.41 178 ASP A CA 1
ATOM 1380 C C . ASP A 1 178 ? -4.897 26.238 -11.679 1.00 42.41 178 ASP A C 1
ATOM 1382 O O . ASP A 1 178 ? -4.377 25.581 -10.776 1.00 42.41 178 ASP A O 1
ATOM 1386 N N . LYS A 1 179 ? -6.185 26.604 -11.601 1.00 44.81 179 LYS A N 1
ATOM 1387 C CA . LYS A 1 179 ? -7.113 26.168 -10.540 1.00 44.81 179 LYS A CA 1
ATOM 1388 C C . LYS A 1 179 ? -8.130 25.130 -11.010 1.00 44.81 179 LYS A C 1
ATOM 1390 O O . LYS A 1 179 ? -8.654 24.400 -10.175 1.00 44.81 179 LYS A O 1
ATOM 1395 N N . CYS A 1 180 ? -8.470 25.113 -12.298 1.00 46.44 180 CYS A N 1
ATOM 1396 C CA . CYS A 1 180 ? -9.499 24.223 -12.854 1.00 46.44 180 CYS A CA 1
ATOM 1397 C C . CYS A 1 180 ? -9.188 23.730 -14.273 1.00 46.44 180 CYS A C 1
ATOM 1399 O O . CYS A 1 180 ? -10.061 23.160 -14.920 1.00 46.44 180 CYS A O 1
ATOM 1401 N N . ASP A 1 181 ? -7.998 24.043 -14.778 1.00 49.09 181 ASP A N 1
ATOM 1402 C CA . ASP A 1 181 ? -7.472 23.704 -16.099 1.00 49.09 181 ASP A CA 1
ATOM 1403 C C . ASP A 1 181 ? -8.375 24.141 -17.276 1.00 49.09 181 ASP A C 1
ATOM 1405 O O . ASP A 1 181 ? -8.287 23.634 -18.395 1.00 49.09 181 ASP A O 1
ATOM 1409 N N . GLY A 1 182 ? -9.249 25.130 -17.038 1.00 48.31 182 GLY A N 1
ATOM 1410 C CA . GLY A 1 182 ? -10.161 25.718 -18.024 1.00 48.31 182 GLY A CA 1
ATOM 1411 C C . GLY A 1 182 ? -9.483 26.774 -18.899 1.00 48.31 182 GLY A C 1
ATOM 1412 O O . GLY A 1 182 ? -8.524 27.405 -18.469 1.00 48.31 182 GLY A O 1
ATOM 1413 N N . LYS A 1 183 ? -9.983 27.004 -20.123 1.00 68.56 183 LYS A N 1
ATOM 1414 C CA . LYS A 1 183 ? -9.371 27.942 -21.088 1.00 68.56 183 LYS A CA 1
ATOM 1415 C C . LYS A 1 183 ? -9.622 29.432 -20.770 1.00 68.56 183 LYS A C 1
ATOM 1417 O O . LYS A 1 183 ? -10.216 30.149 -21.571 1.00 68.56 183 LYS A O 1
ATOM 1422 N N . HIS A 1 184 ? -9.221 29.896 -19.593 1.00 61.62 184 HIS A N 1
ATOM 1423 C CA . HIS A 1 184 ? -9.279 31.299 -19.174 1.00 61.62 184 HIS A CA 1
ATOM 1424 C C . HIS A 1 184 ? -8.101 31.622 -18.247 1.00 61.62 184 HIS A C 1
ATOM 1426 O O . HIS A 1 184 ? -7.402 30.727 -17.773 1.00 61.62 184 HIS A O 1
ATOM 1432 N N . ALA A 1 185 ? -7.878 32.903 -17.953 1.00 57.88 185 ALA A N 1
ATOM 1433 C CA . ALA A 1 185 ? -6.858 33.300 -16.990 1.00 57.88 185 ALA A CA 1
ATOM 1434 C C . ALA A 1 185 ? -7.200 32.790 -15.578 1.00 57.88 185 ALA A C 1
ATOM 1436 O O . ALA A 1 185 ? -8.360 32.785 -15.156 1.00 57.88 185 ALA A O 1
ATOM 1437 N N . THR A 1 186 ? -6.179 32.393 -14.817 1.00 51.69 186 THR A N 1
ATOM 1438 C CA . THR A 1 186 ? -6.308 31.866 -13.448 1.00 51.69 186 THR A CA 1
ATOM 1439 C C . THR A 1 186 ? -6.979 32.852 -12.471 1.00 51.69 186 THR A C 1
ATOM 1441 O O . THR A 1 186 ? -7.617 32.435 -11.499 1.00 51.69 186 THR A O 1
ATOM 1444 N N . SER A 1 187 ? -6.895 34.158 -12.750 1.00 52.72 187 SER A N 1
ATOM 1445 C CA . SER A 1 187 ? -7.519 35.257 -11.993 1.00 52.72 187 SER A CA 1
ATOM 1446 C C . SER A 1 187 ? -9.028 35.396 -12.207 1.00 52.72 187 SER A C 1
ATOM 1448 O O . SER A 1 187 ? -9.714 35.939 -11.346 1.00 52.72 187 SER A O 1
ATOM 1450 N N . GLU A 1 188 ? -9.553 34.877 -13.315 1.00 49.72 188 GLU A N 1
ATOM 1451 C CA . GLU A 1 188 ? -10.965 34.985 -13.708 1.00 49.72 188 GLU A CA 1
ATOM 1452 C C . GLU A 1 188 ? -11.705 33.651 -13.536 1.00 49.72 188 GLU A C 1
ATOM 1454 O O . GLU A 1 188 ? -12.783 33.445 -14.088 1.00 49.72 188 GLU A O 1
ATOM 1459 N N . CYS A 1 189 ? -11.126 32.725 -12.758 1.00 51.09 189 CYS A N 1
ATOM 1460 C CA . CYS A 1 189 ? -11.666 31.384 -12.574 1.00 51.09 189 CYS A CA 1
ATOM 1461 C C . CYS A 1 189 ? -13.087 31.411 -11.984 1.00 51.09 189 CYS A C 1
ATOM 1463 O O . CYS A 1 189 ? -13.247 31.793 -10.818 1.00 51.09 189 CYS A O 1
ATOM 1465 N N . PRO A 1 190 ? -14.114 30.949 -12.728 1.00 51.19 190 PRO A N 1
ATOM 1466 C CA . PRO A 1 190 ? -15.497 30.971 -12.260 1.00 51.19 190 PRO A CA 1
ATOM 1467 C C . PRO A 1 190 ? -15.733 29.980 -11.110 1.00 51.19 190 PRO A C 1
ATOM 1469 O O . PRO A 1 190 ? -16.699 30.128 -10.362 1.00 51.19 190 PRO A O 1
ATOM 1472 N N . HIS A 1 191 ? -14.834 29.003 -10.940 1.00 41.88 191 HIS A N 1
ATOM 1473 C CA . HIS A 1 191 ? -14.987 27.892 -10.002 1.00 41.88 191 HIS A CA 1
ATOM 1474 C C . HIS A 1 191 ? -14.251 28.085 -8.669 1.00 41.88 191 HIS A C 1
ATOM 1476 O O . HIS A 1 191 ? -14.776 27.703 -7.627 1.00 41.88 191 HIS A O 1
ATOM 1482 N N . PHE A 1 192 ? -13.064 28.703 -8.658 1.00 43.19 192 PHE A N 1
ATOM 1483 C CA . PHE A 1 192 ? -12.210 28.731 -7.464 1.00 43.19 192 PHE A CA 1
ATOM 1484 C C . PHE A 1 192 ? -11.641 30.126 -7.198 1.00 43.19 192 PHE A C 1
ATOM 1486 O O . PHE A 1 192 ? -10.586 30.528 -7.693 1.00 43.19 192 PHE A O 1
ATOM 1493 N N . LYS A 1 193 ? -12.342 30.882 -6.349 1.00 40.22 193 LYS A N 1
ATOM 1494 C CA . LYS A 1 193 ? -11.988 32.272 -6.014 1.00 40.22 193 LYS A CA 1
ATOM 1495 C C . LYS A 1 193 ? -10.853 32.406 -4.984 1.00 40.22 193 LYS A C 1
ATOM 1497 O O . LYS A 1 193 ? -10.383 33.515 -4.767 1.00 40.22 193 LYS A O 1
ATOM 1502 N N . LYS A 1 194 ? -10.364 31.309 -4.385 1.00 36.00 194 LYS A N 1
ATOM 1503 C CA . LYS A 1 194 ? -9.309 31.319 -3.345 1.00 36.00 194 LYS A CA 1
ATOM 1504 C C . LYS A 1 194 ? -8.074 30.478 -3.737 1.00 36.00 194 LYS A C 1
ATOM 1506 O O . LYS A 1 194 ? -8.218 29.594 -4.583 1.00 36.00 194 LYS A O 1
ATOM 1511 N N . PRO A 1 195 ? -6.871 30.792 -3.213 1.00 33.78 195 PRO A N 1
ATOM 1512 C CA . PRO A 1 195 ? -5.631 30.062 -3.504 1.00 33.78 195 PRO A CA 1
ATOM 1513 C C . PRO A 1 195 ? -5.553 28.693 -2.802 1.00 33.78 195 PRO A C 1
ATOM 1515 O O . PRO A 1 195 ? -6.320 28.413 -1.885 1.00 33.78 195 PRO A O 1
ATOM 1518 N N . ARG A 1 196 ? -4.648 27.834 -3.292 1.00 31.59 196 ARG A N 1
ATOM 1519 C CA . ARG A 1 196 ? -4.503 26.412 -2.937 1.00 31.59 196 ARG A CA 1
ATOM 1520 C C . ARG A 1 196 ? -3.536 26.252 -1.751 1.00 31.59 196 ARG A C 1
ATOM 1522 O O . ARG A 1 196 ? -2.414 26.743 -1.828 1.00 31.59 196 ARG A O 1
ATOM 1529 N N . GLU A 1 197 ? -3.976 25.595 -0.677 1.00 33.72 197 GLU A N 1
ATOM 1530 C CA . GLU A 1 197 ? -3.190 25.359 0.550 1.00 33.72 197 GLU A CA 1
ATOM 1531 C C . GLU A 1 197 ? -2.480 23.990 0.561 1.00 33.72 197 GLU A C 1
ATOM 1533 O O . GLU A 1 197 ? -2.846 23.072 -0.174 1.00 33.72 197 GLU A O 1
ATOM 1538 N N . ASN A 1 198 ? -1.433 23.908 1.388 1.00 31.14 198 ASN A N 1
ATOM 1539 C CA . ASN A 1 198 ? -0.350 22.915 1.415 1.00 31.14 198 ASN A CA 1
ATOM 1540 C C . ASN A 1 198 ? -0.624 21.820 2.472 1.00 31.14 198 ASN A C 1
ATOM 1542 O O . ASN A 1 198 ? -1.006 22.192 3.581 1.00 31.14 198 ASN A O 1
ATOM 1546 N N . HIS A 1 199 ? -0.427 20.513 2.201 1.00 37.47 199 HIS A N 1
ATOM 1547 C CA . HIS A 1 199 ? -0.763 19.462 3.197 1.00 37.47 199 HIS A CA 1
ATOM 1548 C C . HIS A 1 199 ? 0.054 18.128 3.094 1.00 37.47 199 HIS A C 1
ATOM 1550 O O . HIS A 1 199 ? 0.619 17.843 2.039 1.00 37.47 199 HIS A O 1
ATOM 1556 N N . LYS A 1 200 ? 0.136 17.376 4.220 1.00 37.69 200 LYS A N 1
ATOM 1557 C CA . LYS A 1 200 ? 0.828 16.114 4.612 1.00 37.69 200 LYS A CA 1
ATOM 1558 C C . LYS A 1 200 ? -0.084 14.859 4.638 1.00 37.69 200 LYS A C 1
ATOM 1560 O O . LYS A 1 200 ? -1.115 14.888 5.297 1.00 37.69 200 LYS A O 1
ATOM 1565 N N . ASP A 1 201 ? 0.371 13.736 4.068 1.00 38.88 201 ASP A N 1
ATOM 1566 C CA . ASP A 1 201 ? -0.354 12.449 3.992 1.00 38.88 201 ASP A CA 1
ATOM 1567 C C . ASP A 1 201 ? -0.434 11.627 5.298 1.00 38.88 201 ASP A C 1
ATOM 1569 O O . ASP A 1 201 ? 0.574 11.312 5.928 1.00 38.88 201 ASP A O 1
ATOM 1573 N N . ALA A 1 202 ? -1.631 11.106 5.570 1.00 33.19 202 ALA A N 1
ATOM 1574 C CA . ALA A 1 202 ? -1.998 10.192 6.661 1.00 33.19 202 ALA A CA 1
ATOM 1575 C C . ALA A 1 202 ? -1.260 8.830 6.711 1.00 33.19 202 ALA A C 1
ATOM 1577 O O . ALA A 1 202 ? -1.255 8.141 7.730 1.00 33.19 202 ALA A O 1
ATOM 1578 N N . TRP A 1 203 ? -0.623 8.415 5.612 1.00 38.03 203 TRP A N 1
ATOM 1579 C CA . TRP A 1 203 ? 0.189 7.187 5.543 1.00 38.03 203 TRP A CA 1
ATOM 1580 C C . TRP A 1 203 ? 1.662 7.441 5.928 1.00 38.03 203 TRP A C 1
ATOM 1582 O O . TRP A 1 203 ? 2.445 6.502 6.086 1.00 38.03 203 TRP A O 1
ATOM 1592 N N . ALA A 1 204 ? 2.066 8.709 6.083 1.00 36.50 204 ALA A N 1
ATOM 1593 C CA . ALA A 1 204 ? 3.465 9.134 6.164 1.00 36.50 204 ALA A CA 1
ATOM 1594 C C . ALA A 1 204 ? 4.156 8.882 7.521 1.00 36.50 204 ALA A C 1
ATOM 1596 O O . ALA A 1 204 ? 5.345 9.178 7.665 1.00 36.50 204 ALA A O 1
ATOM 1597 N N . ASN A 1 205 ? 3.462 8.320 8.519 1.00 31.62 205 ASN A N 1
ATOM 1598 C CA . ASN A 1 205 ? 4.057 7.984 9.825 1.00 31.62 205 ASN A CA 1
ATOM 1599 C C . ASN A 1 205 ? 4.524 6.528 9.956 1.00 31.62 205 ASN A C 1
ATOM 1601 O O . ASN A 1 205 ? 4.976 6.088 11.015 1.00 31.62 205 ASN A O 1
ATOM 1605 N N . TYR A 1 206 ? 4.526 5.791 8.855 1.00 31.58 206 TYR A N 1
ATOM 1606 C CA . TYR A 1 206 ? 5.099 4.460 8.793 1.00 31.58 206 TYR A CA 1
ATOM 1607 C C . TYR A 1 206 ? 6.638 4.547 8.936 1.00 31.58 206 TYR A C 1
ATOM 1609 O O . TYR A 1 206 ? 7.369 4.904 8.017 1.00 31.58 206 TYR A O 1
ATOM 1617 N N . GLY A 1 207 ? 7.150 4.252 10.135 1.00 29.75 207 GLY A N 1
ATOM 1618 C CA . GLY A 1 207 ? 8.587 4.070 10.383 1.00 29.75 207 GLY A CA 1
ATOM 1619 C C . GLY A 1 207 ? 9.343 5.233 11.034 1.00 29.75 207 GLY A C 1
ATOM 1620 O O . GLY A 1 207 ? 10.564 5.132 11.185 1.00 29.75 207 GLY A O 1
ATOM 1621 N N . LYS A 1 208 ? 8.678 6.304 11.491 1.00 25.56 208 LYS A N 1
ATOM 1622 C CA . LYS A 1 208 ? 9.332 7.247 12.415 1.00 25.56 208 LYS A CA 1
ATOM 1623 C C . LYS A 1 208 ? 9.393 6.624 13.807 1.00 25.56 208 LYS A C 1
ATOM 1625 O O . LYS A 1 208 ? 8.419 6.602 14.549 1.00 25.56 208 LYS A O 1
ATOM 1630 N N . GLY A 1 209 ? 10.558 6.079 14.144 1.00 27.38 209 GLY A N 1
ATOM 1631 C CA . GLY A 1 209 ? 10.863 5.619 15.491 1.00 27.38 209 GLY A CA 1
ATOM 1632 C C . GLY A 1 209 ? 10.892 6.789 16.470 1.00 27.38 209 GLY A C 1
ATOM 1633 O O . GLY A 1 209 ? 11.887 7.501 16.538 1.00 27.38 209 GLY A O 1
ATOM 1634 N N . ALA A 1 210 ? 9.783 6.977 17.179 1.00 27.12 210 ALA A N 1
ATOM 1635 C CA . ALA A 1 210 ? 9.653 7.279 18.605 1.00 27.12 210 ALA A CA 1
ATOM 1636 C C . ALA A 1 210 ? 8.199 7.716 18.844 1.00 27.12 210 ALA A C 1
ATOM 1638 O O . ALA A 1 210 ? 7.738 8.654 18.200 1.00 27.12 210 ALA A O 1
ATOM 1639 N N . LEU A 1 211 ? 7.537 7.058 19.804 1.00 27.20 211 LEU A N 1
ATOM 1640 C CA . LEU A 1 211 ? 6.120 7.157 20.199 1.00 27.20 211 LEU A CA 1
ATOM 1641 C C . LEU A 1 211 ? 5.169 6.196 19.464 1.00 27.20 211 LEU A C 1
ATOM 1643 O O . LEU A 1 211 ? 5.443 5.689 18.384 1.00 27.20 211 LEU A O 1
ATOM 1647 N N . HIS A 1 212 ? 4.089 5.861 20.159 1.00 33.69 212 HIS A N 1
ATOM 1648 C CA . HIS A 1 212 ? 3.107 4.813 19.891 1.00 33.69 212 HIS A CA 1
ATOM 1649 C C . HIS A 1 212 ? 2.255 5.159 18.648 1.00 33.69 212 HIS A C 1
ATOM 1651 O O . HIS A 1 212 ? 1.164 5.701 18.772 1.00 33.69 212 HIS A O 1
ATOM 1657 N N . VAL A 1 213 ? 2.772 4.919 17.438 1.00 36.69 213 VAL A N 1
ATOM 1658 C CA . VAL A 1 213 ? 2.108 5.282 16.169 1.00 36.69 213 VAL A CA 1
ATOM 1659 C C . VAL A 1 213 ? 1.258 4.112 15.641 1.00 36.69 213 VAL A C 1
ATOM 1661 O O . VAL A 1 213 ? 1.794 3.038 15.355 1.00 36.69 213 VAL A O 1
ATOM 1664 N N . MET A 1 214 ? -0.056 4.318 15.466 1.00 38.53 214 MET A N 1
ATOM 1665 C CA . MET A 1 214 ? -0.938 3.390 14.738 1.00 38.53 214 MET A CA 1
ATOM 1666 C C . MET A 1 214 ? -0.540 3.305 13.256 1.00 38.53 214 MET A C 1
ATOM 1668 O O . MET A 1 214 ? -0.248 4.299 12.596 1.00 38.53 214 MET A O 1
ATOM 1672 N N . GLY A 1 215 ? -0.543 2.100 12.716 1.00 34.81 215 GLY A N 1
ATOM 1673 C CA . GLY A 1 215 ? -0.044 1.761 11.391 1.00 34.81 215 GLY A CA 1
ATOM 1674 C C . GLY A 1 215 ? 1.455 1.458 11.346 1.00 34.81 215 GLY A C 1
ATOM 1675 O O . GLY A 1 215 ? 1.986 1.339 10.258 1.00 34.81 215 GLY A O 1
ATOM 1676 N N . SER A 1 216 ? 2.189 1.326 12.457 1.00 42.47 216 SER A N 1
ATOM 1677 C CA . SER A 1 216 ? 3.607 0.928 12.370 1.00 42.47 216 SER A CA 1
ATOM 1678 C C . SER A 1 216 ? 3.757 -0.552 11.961 1.00 42.47 216 SER A C 1
ATOM 1680 O O . SER A 1 216 ? 2.842 -1.350 12.127 1.00 42.47 216 SER A O 1
ATOM 1682 N N . GLY A 1 217 ? 4.911 -0.971 11.427 1.00 47.94 217 GLY A N 1
ATOM 1683 C CA . GLY A 1 217 ? 5.132 -2.381 11.053 1.00 47.94 217 GLY A CA 1
ATOM 1684 C C . GLY A 1 217 ? 5.155 -3.362 12.238 1.00 47.94 217 GLY A C 1
ATOM 1685 O O . GLY A 1 217 ? 5.258 -4.567 12.039 1.00 47.94 217 GLY A O 1
ATOM 1686 N N . GLY A 1 218 ? 5.111 -2.874 13.485 1.00 43.59 218 GLY A N 1
ATOM 1687 C CA . GLY A 1 218 ? 5.196 -3.698 14.693 1.00 43.59 218 GLY A CA 1
ATOM 1688 C C . GLY A 1 218 ? 6.496 -4.516 14.828 1.00 43.59 218 GLY A C 1
ATOM 1689 O O . GLY A 1 218 ? 6.575 -5.399 15.678 1.00 43.59 218 GLY A O 1
ATOM 1690 N N . GLY A 1 219 ? 7.521 -4.273 14.006 1.00 52.44 219 GLY A N 1
ATOM 1691 C CA . GLY A 1 219 ? 8.726 -5.111 13.925 1.00 52.44 219 GLY A CA 1
ATOM 1692 C C . GLY A 1 219 ? 8.509 -6.425 13.160 1.00 52.44 219 GLY A C 1
ATOM 1693 O O . GLY A 1 219 ? 7.383 -6.768 12.817 1.00 52.44 219 GLY A O 1
ATOM 1694 N N . ASN A 1 220 ? 9.595 -7.173 12.908 1.00 63.47 220 ASN A N 1
ATOM 1695 C CA . ASN A 1 220 ? 9.604 -8.456 12.178 1.00 63.47 220 ASN A CA 1
ATOM 1696 C C . ASN A 1 220 ? 8.943 -9.594 12.984 1.00 63.47 220 ASN A C 1
ATOM 1698 O O . ASN A 1 220 ? 9.560 -10.621 13.273 1.00 63.47 220 ASN A O 1
ATOM 1702 N N . PHE A 1 221 ? 7.700 -9.393 13.413 1.00 78.56 221 PHE A N 1
ATOM 1703 C CA . PHE A 1 221 ? 6.940 -10.371 14.167 1.00 78.56 221 PHE A CA 1
ATOM 1704 C C . PHE A 1 221 ? 6.340 -11.396 13.209 1.00 78.56 221 PHE A C 1
ATOM 1706 O O . PHE A 1 221 ? 5.538 -11.062 12.335 1.00 78.56 221 PHE A O 1
ATOM 1713 N N . VAL A 1 222 ? 6.714 -12.655 13.407 1.00 83.44 222 VAL A N 1
ATOM 1714 C CA . VAL A 1 222 ? 6.180 -13.790 12.660 1.00 83.44 222 VAL A CA 1
ATOM 1715 C C . VAL A 1 222 ? 5.164 -14.505 13.543 1.00 83.44 222 VAL A C 1
ATOM 1717 O O . VAL A 1 222 ? 5.518 -15.089 14.568 1.00 83.44 222 VAL A O 1
ATOM 1720 N N . LEU A 1 223 ? 3.893 -14.451 13.151 1.00 85.50 223 LEU A N 1
ATOM 1721 C CA . LEU A 1 223 ? 2.821 -15.196 13.791 1.00 85.50 223 LEU A CA 1
ATOM 1722 C C . LEU A 1 223 ? 2.856 -16.643 13.297 1.00 85.50 223 LEU A C 1
ATOM 1724 O O . LEU A 1 223 ? 2.578 -16.925 12.131 1.00 85.50 223 LEU A O 1
ATOM 1728 N N . ARG A 1 224 ? 3.193 -17.550 14.212 1.00 88.25 224 ARG A N 1
ATOM 1729 C CA . ARG A 1 224 ? 3.259 -18.995 13.969 1.00 88.25 224 ARG A CA 1
ATOM 1730 C C . ARG A 1 224 ? 1.998 -19.687 14.471 1.00 88.25 224 ARG A C 1
ATOM 1732 O O . ARG A 1 224 ? 1.344 -19.193 15.389 1.00 88.25 224 ARG A O 1
ATOM 1739 N N . ASN A 1 225 ? 1.686 -20.852 13.903 1.00 85.88 225 ASN A N 1
ATOM 1740 C CA . ASN A 1 225 ? 0.570 -21.712 14.328 1.00 85.88 225 ASN A CA 1
ATOM 1741 C C . ASN A 1 225 ? -0.805 -21.012 14.346 1.00 85.88 225 ASN A C 1
ATOM 1743 O O . ASN A 1 225 ? -1.694 -21.402 15.106 1.00 85.88 225 ASN A O 1
ATOM 1747 N N . ALA A 1 226 ? -0.998 -19.970 13.533 1.00 90.81 226 ALA A N 1
ATOM 1748 C CA . ALA A 1 226 ? -2.296 -19.322 13.410 1.00 90.81 226 ALA A CA 1
ATOM 1749 C C . ALA A 1 226 ? -3.212 -20.106 12.468 1.00 90.81 226 ALA A C 1
ATOM 1751 O O . ALA A 1 226 ? -2.815 -20.556 11.392 1.00 90.81 226 ALA A O 1
ATOM 1752 N N . LYS A 1 227 ? -4.477 -20.229 12.859 1.00 93.12 227 LYS A N 1
ATOM 1753 C CA . LYS A 1 227 ? -5.522 -20.800 12.019 1.00 93.12 227 LYS A CA 1
ATOM 1754 C C . LYS A 1 227 ? -6.047 -19.732 11.066 1.00 93.12 227 LYS A C 1
ATOM 1756 O O . LYS A 1 227 ? -6.609 -18.727 11.499 1.00 93.12 227 LYS A O 1
ATOM 1761 N N . LEU A 1 228 ? -5.922 -19.999 9.770 1.00 92.75 228 LEU A N 1
ATOM 1762 C CA . LEU A 1 228 ? -6.550 -19.212 8.716 1.00 92.75 228 LEU A CA 1
ATOM 1763 C C . LEU A 1 228 ? -8.061 -19.475 8.668 1.00 92.75 228 LEU A C 1
ATOM 1765 O O . LEU A 1 228 ? -8.492 -20.624 8.554 1.00 92.75 228 LEU A O 1
ATOM 1769 N N . VAL A 1 229 ? -8.860 -18.410 8.701 1.00 95.25 229 VAL A N 1
ATOM 1770 C CA . VAL A 1 229 ? -10.309 -18.454 8.482 1.00 95.25 229 VAL A CA 1
ATOM 1771 C C . VAL A 1 229 ? -10.630 -17.663 7.219 1.00 95.25 229 VAL A C 1
ATOM 1773 O O . VAL A 1 229 ? -10.599 -16.429 7.226 1.00 95.25 229 VAL A O 1
ATOM 1776 N N . LYS A 1 230 ? -10.937 -18.392 6.141 1.00 92.50 230 LYS A N 1
ATOM 1777 C CA . LYS A 1 230 ? -11.278 -17.804 4.843 1.00 92.50 230 LYS A CA 1
ATOM 1778 C C . LYS A 1 230 ? -12.580 -17.012 4.920 1.00 92.50 230 LYS A C 1
ATOM 1780 O O . LYS A 1 230 ? -13.563 -17.520 5.457 1.00 92.50 230 LYS A O 1
ATOM 1785 N N . GLN A 1 231 ? -12.580 -15.809 4.363 1.00 92.00 231 GLN A N 1
ATOM 1786 C CA . GLN A 1 231 ? -13.752 -14.946 4.260 1.00 92.00 231 GLN A CA 1
ATOM 1787 C C . GLN A 1 231 ? -14.333 -14.952 2.843 1.00 92.00 231 GLN A C 1
ATOM 1789 O O . GLN A 1 231 ? -13.609 -15.214 1.878 1.00 92.00 231 GLN A O 1
ATOM 1794 N N . PRO A 1 232 ? -15.639 -14.674 2.689 1.00 81.94 232 PRO A N 1
ATOM 1795 C CA . PRO A 1 232 ? -16.258 -14.571 1.375 1.00 81.94 232 PRO A CA 1
ATOM 1796 C C . PRO A 1 232 ? -15.700 -13.380 0.581 1.00 81.94 232 PRO A C 1
ATOM 1798 O O . PRO A 1 232 ? -15.400 -12.321 1.134 1.00 81.94 232 PRO A O 1
ATOM 1801 N N . ALA A 1 233 ? -15.594 -13.547 -0.738 1.00 76.12 233 ALA A N 1
ATOM 1802 C CA . ALA A 1 233 ? -15.157 -12.512 -1.677 1.00 76.12 233 ALA A CA 1
ATOM 1803 C C . ALA A 1 233 ? -16.342 -11.647 -2.161 1.00 76.12 233 ALA A C 1
ATOM 1805 O O . ALA A 1 233 ? -16.560 -11.475 -3.356 1.00 76.12 233 ALA A O 1
ATOM 1806 N N . ASP A 1 234 ? -17.141 -11.128 -1.228 1.00 77.69 234 ASP A N 1
ATOM 1807 C CA . ASP A 1 234 ? -18.362 -10.344 -1.492 1.00 77.69 234 ASP A CA 1
ATOM 1808 C C . ASP A 1 234 ? -18.131 -8.817 -1.452 1.00 77.69 234 ASP A C 1
ATOM 1810 O O . ASP A 1 234 ? -19.069 -8.026 -1.363 1.00 77.69 234 ASP A O 1
ATOM 1814 N N . GLY A 1 235 ? -16.865 -8.386 -1.468 1.00 73.69 235 GLY A N 1
ATOM 1815 C CA . GLY A 1 235 ? -16.471 -6.984 -1.304 1.00 73.69 235 GLY A CA 1
ATOM 1816 C C . GLY A 1 235 ? -16.504 -6.475 0.144 1.00 73.69 235 GLY A C 1
ATOM 1817 O O . GLY A 1 235 ? -16.177 -5.310 0.377 1.00 73.69 235 GLY A O 1
ATOM 1818 N N . SER A 1 236 ? -16.849 -7.325 1.119 1.00 85.44 236 SER A N 1
ATOM 1819 C CA . SER A 1 236 ? -16.837 -7.027 2.561 1.00 85.44 236 SER A CA 1
ATOM 1820 C C . SER A 1 236 ? -15.843 -7.880 3.353 1.00 85.44 236 SER A C 1
ATOM 1822 O O . SER A 1 236 ? -15.904 -7.912 4.582 1.00 85.44 236 SER A O 1
ATOM 1824 N N . CYS A 1 237 ? -14.895 -8.535 2.677 1.00 85.62 237 CYS A N 1
ATOM 1825 C CA . CYS A 1 237 ? -13.934 -9.467 3.274 1.00 85.62 237 CYS A CA 1
ATOM 1826 C C . CYS A 1 237 ? -13.158 -8.894 4.475 1.00 85.62 237 CYS A C 1
ATOM 1828 O O . CYS A 1 237 ? -12.964 -9.604 5.465 1.00 85.62 237 CYS A O 1
ATOM 1830 N N . LEU A 1 238 ? -12.791 -7.603 4.460 1.00 91.44 238 LEU A N 1
ATOM 1831 C CA . LEU A 1 238 ? -12.180 -6.949 5.625 1.00 91.44 238 LEU A CA 1
ATOM 1832 C C . LEU A 1 238 ? -13.123 -6.952 6.835 1.00 91.44 238 LEU A C 1
ATOM 1834 O O . LEU A 1 238 ? -12.718 -7.336 7.926 1.00 91.44 238 LEU A O 1
ATOM 1838 N N . PHE A 1 239 ? -14.380 -6.548 6.655 1.00 95.19 239 PHE A N 1
ATOM 1839 C CA . PHE A 1 239 ? -15.354 -6.455 7.746 1.00 95.19 239 PHE A CA 1
ATOM 1840 C C . PHE A 1 239 ? -15.692 -7.831 8.313 1.00 95.19 239 PHE A C 1
ATOM 1842 O O . PHE A 1 239 ? -15.763 -7.984 9.530 1.00 95.19 239 PHE A O 1
ATOM 1849 N N . HIS A 1 240 ? -15.809 -8.848 7.453 1.00 95.19 240 HIS A N 1
ATOM 1850 C CA . HIS A 1 240 ? -15.930 -10.240 7.890 1.00 95.19 240 HIS A CA 1
ATOM 1851 C C . HIS A 1 240 ? -14.715 -10.671 8.721 1.00 95.19 240 HIS A C 1
ATOM 1853 O O . HIS A 1 240 ? -14.869 -11.242 9.802 1.00 95.19 240 HIS A O 1
ATOM 1859 N N . SER A 1 241 ? -13.507 -10.312 8.275 1.00 96.44 241 SER A N 1
ATOM 1860 C CA . SER A 1 241 ? -12.262 -10.633 8.983 1.00 96.44 241 SER A CA 1
ATOM 1861 C C . SER A 1 241 ? -12.171 -9.953 10.352 1.00 96.44 241 SER A C 1
ATOM 1863 O O . SER A 1 241 ? -11.833 -10.595 11.349 1.00 96.44 241 SER A O 1
ATOM 1865 N N . LEU A 1 242 ? -12.531 -8.668 10.426 1.00 97.25 242 LEU A N 1
ATOM 1866 C CA . LEU A 1 242 ? -12.609 -7.916 11.680 1.00 97.25 242 LEU A CA 1
ATOM 1867 C C . LEU A 1 242 ? -13.656 -8.521 12.620 1.00 97.25 242 LEU A C 1
ATOM 1869 O O . LEU A 1 242 ? -13.380 -8.706 13.804 1.00 97.25 242 LEU A O 1
ATOM 1873 N N . CYS A 1 243 ? -14.828 -8.895 12.100 1.00 97.75 243 CYS A N 1
ATOM 1874 C CA . CYS A 1 243 ? -15.889 -9.545 12.866 1.00 97.75 243 CYS A CA 1
ATOM 1875 C C . CYS A 1 243 ? -15.416 -10.840 13.538 1.00 97.75 243 CYS A C 1
ATOM 1877 O O . CYS A 1 243 ? -15.670 -11.026 14.730 1.00 97.75 243 CYS A O 1
ATOM 1879 N N . VAL A 1 244 ? -14.657 -11.686 12.831 1.00 96.81 244 VAL A N 1
ATOM 1880 C CA . VAL A 1 244 ? -14.063 -12.903 13.416 1.00 96.81 244 VAL A CA 1
ATOM 1881 C C . VAL A 1 244 ? -13.205 -12.561 14.633 1.00 96.81 244 VAL A C 1
ATOM 1883 O O . VAL A 1 244 ? -13.397 -13.140 15.705 1.00 96.81 244 VAL A O 1
ATOM 1886 N N . GLY A 1 245 ? -12.296 -11.592 14.502 1.00 94.25 245 GLY A N 1
ATOM 1887 C CA . GLY A 1 245 ? -11.444 -11.167 15.610 1.00 94.25 245 GLY A CA 1
ATOM 1888 C C . GLY A 1 245 ? -12.229 -10.519 16.748 1.00 94.25 245 GLY A C 1
ATOM 1889 O O . GLY A 1 245 ? -11.934 -10.769 17.912 1.00 94.25 245 GLY A O 1
ATOM 1890 N N . LEU A 1 246 ? -13.270 -9.745 16.447 1.00 95.38 246 LEU A N 1
ATOM 1891 C CA . LEU A 1 246 ? -14.134 -9.093 17.434 1.00 95.38 246 LEU A CA 1
ATOM 1892 C C . LEU A 1 246 ? -15.125 -10.050 18.113 1.00 95.38 246 LEU A C 1
ATOM 1894 O O . LEU A 1 246 ? -15.719 -9.670 19.117 1.00 95.38 246 LEU A O 1
ATOM 1898 N N . ALA A 1 247 ? -15.274 -11.284 17.620 1.00 93.38 247 ALA A N 1
ATOM 1899 C CA . ALA A 1 247 ? -16.386 -12.178 17.957 1.00 93.38 247 ALA A CA 1
ATOM 1900 C C . ALA A 1 247 ? -17.771 -11.556 17.657 1.00 93.38 247 ALA A C 1
ATOM 1902 O O . ALA A 1 247 ? -18.755 -11.832 18.342 1.00 93.38 247 ALA A O 1
ATOM 1903 N N . ASN A 1 248 ? -17.838 -10.730 16.609 1.00 90.44 248 ASN A N 1
ATOM 1904 C CA . ASN A 1 248 ? -19.061 -10.161 16.048 1.00 90.44 248 ASN A CA 1
ATOM 1905 C C . ASN A 1 248 ? -19.514 -11.015 14.845 1.00 90.44 248 ASN A C 1
ATOM 1907 O O . ASN A 1 248 ? -18.688 -11.600 14.148 1.00 90.44 248 ASN A O 1
ATOM 1911 N N . ARG A 1 249 ? -20.825 -11.122 14.610 1.00 90.06 249 ARG A N 1
ATOM 1912 C CA . ARG A 1 249 ? -21.410 -11.876 13.487 1.00 90.06 249 ARG A CA 1
ATOM 1913 C C . ARG A 1 249 ? -22.039 -10.990 12.408 1.00 90.06 249 ARG A C 1
ATOM 1915 O O . ARG A 1 249 ? -22.472 -11.519 11.393 1.00 90.06 249 ARG A O 1
ATOM 1922 N N . ASP A 1 250 ? -22.081 -9.674 12.609 1.00 95.62 250 ASP A N 1
ATOM 1923 C CA . ASP A 1 250 ? -22.729 -8.720 11.705 1.00 95.62 250 ASP A CA 1
ATOM 1924 C C . ASP A 1 250 ? -21.695 -7.812 11.017 1.00 95.62 250 ASP A C 1
ATOM 1926 O O . ASP A 1 250 ? -21.360 -6.727 11.498 1.00 95.62 250 ASP A O 1
ATOM 1930 N N . ALA A 1 251 ? -21.154 -8.280 9.887 1.00 94.69 251 ALA A N 1
ATOM 1931 C CA . ALA A 1 251 ? -20.170 -7.531 9.102 1.00 94.69 251 ALA A CA 1
ATOM 1932 C C . ALA A 1 251 ? -20.764 -6.278 8.439 1.00 94.69 251 ALA A C 1
ATOM 1934 O O . ALA A 1 251 ? -20.081 -5.261 8.324 1.00 94.69 251 ALA A O 1
ATOM 1935 N N . GLU A 1 252 ? -22.035 -6.322 8.035 1.00 93.75 252 GLU A N 1
ATOM 1936 C CA . GLU A 1 252 ? -22.719 -5.172 7.439 1.00 93.75 252 GLU A CA 1
ATOM 1937 C C . GLU A 1 252 ? -23.000 -4.096 8.497 1.00 93.75 252 GLU A C 1
ATOM 1939 O O . GLU A 1 252 ? -22.777 -2.905 8.268 1.00 93.75 252 GLU A O 1
ATOM 1944 N N . GLY A 1 253 ? -23.421 -4.512 9.694 1.00 97.31 253 GLY A N 1
ATOM 1945 C CA . GLY A 1 253 ? -23.537 -3.643 10.860 1.00 97.31 253 GLY A CA 1
ATOM 1946 C C . GLY A 1 253 ? -22.214 -2.997 11.231 1.00 97.31 253 GLY A C 1
ATOM 1947 O O . GLY A 1 253 ? -22.173 -1.774 11.360 1.00 97.31 253 GLY A O 1
ATOM 1948 N N . LEU A 1 254 ? -21.133 -3.782 11.313 1.00 97.50 254 LEU A N 1
ATOM 1949 C CA . LEU A 1 254 ? -19.794 -3.256 11.583 1.00 97.50 254 LEU A CA 1
ATOM 1950 C C . LEU A 1 254 ? -19.371 -2.239 10.514 1.00 97.50 254 LEU A C 1
ATOM 1952 O O . LEU A 1 254 ? -18.918 -1.151 10.855 1.00 97.50 254 LEU A O 1
ATOM 1956 N N . ARG A 1 255 ? -19.575 -2.540 9.227 1.00 95.75 255 ARG A N 1
ATOM 1957 C CA . ARG A 1 255 ? -19.297 -1.611 8.120 1.00 95.75 255 ARG A CA 1
ATOM 1958 C C . ARG A 1 255 ? -20.002 -0.270 8.311 1.00 95.75 255 ARG A C 1
ATOM 1960 O O . ARG A 1 255 ? -19.358 0.776 8.230 1.00 95.75 255 ARG A O 1
ATOM 1967 N N . ARG A 1 256 ? -21.312 -0.289 8.579 1.00 97.31 256 ARG A N 1
ATOM 1968 C CA . ARG A 1 256 ? -22.088 0.943 8.794 1.00 97.31 256 ARG A CA 1
ATOM 1969 C C . ARG A 1 256 ? -21.621 1.701 10.027 1.00 97.31 256 ARG A C 1
ATOM 1971 O O . ARG A 1 256 ? -21.554 2.923 10.007 1.00 97.31 256 ARG A O 1
ATOM 1978 N N . GLU A 1 257 ? -21.300 0.986 11.095 1.00 97.94 257 GLU A N 1
ATOM 1979 C CA . GLU A 1 257 ? -20.824 1.574 12.341 1.00 97.94 257 GLU A CA 1
ATOM 1980 C C . GLU A 1 257 ? -19.494 2.318 12.147 1.00 97.94 257 GLU A C 1
ATOM 1982 O O . GLU A 1 257 ? -19.392 3.490 12.511 1.00 97.94 257 GLU A O 1
ATOM 1987 N N . LEU A 1 258 ? -18.512 1.682 11.499 1.00 97.19 258 LEU A N 1
ATOM 1988 C CA . LEU A 1 258 ? -17.213 2.295 11.204 1.00 97.19 258 LEU A CA 1
ATOM 1989 C C . LEU A 1 258 ? -17.360 3.496 10.257 1.00 97.19 258 LEU A C 1
ATOM 1991 O O . LEU A 1 258 ? -16.792 4.557 10.507 1.00 97.19 258 LEU A O 1
ATOM 1995 N N . ALA A 1 259 ? -18.182 3.374 9.212 1.00 94.62 259 ALA A N 1
ATOM 1996 C CA . ALA A 1 259 ? -18.446 4.475 8.289 1.00 94.62 259 ALA A CA 1
ATOM 1997 C C . ALA A 1 259 ? -19.107 5.678 8.992 1.00 94.62 259 ALA A C 1
ATOM 1999 O O . ALA A 1 259 ? -18.713 6.825 8.775 1.00 94.62 259 ALA A O 1
ATOM 2000 N N . ARG A 1 260 ? -20.078 5.443 9.883 1.00 97.19 260 ARG A N 1
ATOM 2001 C CA . ARG A 1 260 ? -20.696 6.515 10.683 1.00 97.19 260 ARG A CA 1
ATOM 2002 C C . ARG A 1 260 ? -19.701 7.177 11.612 1.00 97.19 260 ARG A C 1
ATOM 2004 O O . ARG A 1 260 ? -19.730 8.399 11.729 1.00 97.19 260 ARG A O 1
ATOM 2011 N N . PHE A 1 261 ? -18.812 6.398 12.226 1.00 96.75 261 PHE A N 1
ATOM 2012 C CA . PHE A 1 261 ? -17.759 6.949 13.066 1.00 96.75 261 PHE A CA 1
ATOM 2013 C C . PHE A 1 261 ? -16.877 7.922 12.279 1.00 96.75 261 PHE A C 1
ATOM 2015 O O . PHE A 1 261 ? -16.644 9.028 12.760 1.00 96.75 261 PHE A O 1
ATOM 2022 N N . VAL A 1 262 ? -16.478 7.565 11.052 1.00 94.06 262 VAL A N 1
ATOM 2023 C CA . VAL A 1 262 ? -15.721 8.457 10.156 1.00 94.06 262 VAL A CA 1
ATOM 2024 C C . VAL A 1 262 ? -16.463 9.774 9.911 1.00 94.06 262 VAL A C 1
ATOM 2026 O O . VAL A 1 262 ? -15.872 10.847 10.005 1.00 94.06 262 VAL A O 1
ATOM 2029 N N . ALA A 1 263 ? -17.767 9.718 9.621 1.00 93.44 263 ALA A N 1
ATOM 2030 C CA . ALA A 1 263 ? -18.569 10.919 9.373 1.00 93.44 263 ALA A CA 1
ATOM 2031 C C . ALA A 1 263 ? -18.760 11.801 10.616 1.00 93.44 263 ALA A C 1
ATOM 2033 O O . ALA A 1 263 ? -18.818 13.022 10.490 1.00 93.44 263 ALA A O 1
ATOM 2034 N N . GLN A 1 264 ? -18.906 11.189 11.792 1.00 95.94 264 GLN A N 1
ATOM 2035 C CA . GLN A 1 264 ? -19.209 11.885 13.045 1.00 95.94 264 GLN A CA 1
ATOM 2036 C C . GLN A 1 264 ? -17.964 12.446 13.735 1.00 95.94 264 GLN A C 1
ATOM 2038 O O . GLN A 1 264 ? -18.083 13.387 14.514 1.00 95.94 264 GLN A O 1
ATOM 2043 N N . ASN A 1 265 ? -16.785 11.892 13.444 1.00 94.81 265 ASN A N 1
ATOM 2044 C CA . ASN A 1 265 ? -15.549 12.199 14.159 1.00 94.81 265 ASN A CA 1
ATOM 2045 C C . ASN A 1 265 ? -14.414 12.655 13.220 1.00 94.81 265 ASN A C 1
ATOM 2047 O O . ASN A 1 265 ? -13.307 12.131 13.322 1.00 94.81 265 ASN A O 1
ATOM 2051 N N . PRO A 1 266 ? -14.630 13.631 12.315 1.00 90.94 266 PRO A N 1
ATOM 2052 C CA . PRO A 1 266 ? -13.614 14.046 11.341 1.00 90.94 266 PRO A CA 1
ATOM 2053 C C . PRO A 1 266 ? -12.315 14.545 11.987 1.00 90.94 266 PRO A C 1
ATOM 2055 O O . PRO A 1 266 ? -11.256 14.391 11.398 1.00 90.94 266 PRO A O 1
ATOM 2058 N N . HIS A 1 267 ? -12.387 15.104 13.197 1.00 88.81 267 HIS A N 1
ATOM 2059 C CA . HIS A 1 267 ? -11.247 15.700 13.899 1.00 88.81 267 HIS A CA 1
ATOM 2060 C C . HIS A 1 267 ? -10.548 14.751 14.879 1.00 88.81 267 HIS A C 1
ATOM 2062 O O . HIS A 1 267 ? -9.608 15.165 15.551 1.00 88.81 267 HIS A O 1
ATOM 2068 N N . VAL A 1 268 ? -11.003 13.499 15.004 1.00 85.44 268 VAL A N 1
ATOM 2069 C CA . VAL A 1 268 ? -10.278 12.508 15.809 1.00 85.44 268 VAL A CA 1
ATOM 2070 C C . VAL A 1 268 ? -8.968 12.178 15.110 1.00 85.44 268 VAL A C 1
ATOM 2072 O O . VAL A 1 268 ? -8.954 11.919 13.908 1.00 85.44 268 VAL A O 1
ATOM 2075 N N . GLU A 1 269 ? -7.879 12.189 15.868 1.00 77.25 269 GLU A N 1
ATOM 2076 C CA . GLU A 1 269 ? -6.546 11.898 15.358 1.00 77.25 269 GLU A CA 1
ATOM 2077 C C . GLU A 1 269 ? -6.268 10.392 15.315 1.00 77.25 269 GLU A C 1
ATOM 2079 O O . GLU A 1 269 ? -6.507 9.652 16.271 1.00 77.25 269 GLU A O 1
ATOM 2084 N N . ILE A 1 270 ? -5.701 9.959 14.193 1.00 68.88 270 ILE A N 1
ATOM 2085 C CA . ILE A 1 270 ? -5.080 8.662 13.968 1.00 68.88 270 ILE A CA 1
ATOM 2086 C C . ILE A 1 270 ? -3.622 8.951 13.622 1.00 68.88 270 ILE A C 1
ATOM 2088 O O . ILE A 1 270 ? -3.310 9.467 12.549 1.00 68.88 270 ILE A O 1
ATOM 2092 N N . SER A 1 271 ? -2.708 8.602 14.528 1.00 59.44 271 SER A N 1
ATOM 2093 C CA . SER A 1 271 ? -1.264 8.743 14.290 1.00 59.44 271 SER A CA 1
ATOM 2094 C C . SER A 1 271 ? -0.804 10.159 13.943 1.00 59.44 271 SER A C 1
ATOM 2096 O O . SER A 1 271 ? 0.124 10.325 13.158 1.00 59.44 271 SER A O 1
ATOM 2098 N N . GLY A 1 272 ? -1.422 11.171 14.553 1.00 61.84 272 GLY A N 1
ATOM 2099 C CA . GLY A 1 272 ? -1.050 12.577 14.380 1.00 61.84 272 GLY A CA 1
ATOM 2100 C C . GLY A 1 272 ? -1.690 13.280 13.181 1.00 61.84 272 GLY A C 1
ATOM 2101 O O . GLY A 1 272 ? -1.429 14.465 13.005 1.00 61.84 272 GLY A O 1
ATOM 2102 N N . ASP A 1 273 ? -2.528 12.585 12.406 1.00 71.38 273 ASP A N 1
ATOM 2103 C CA . ASP A 1 273 ? -3.386 13.173 11.373 1.00 71.38 273 ASP A CA 1
ATOM 2104 C C . ASP A 1 273 ? -4.854 12.850 11.690 1.00 71.38 273 ASP A C 1
ATOM 2106 O O . ASP A 1 273 ? -5.180 11.782 12.206 1.00 71.38 273 ASP A O 1
ATOM 2110 N N . THR A 1 274 ? -5.767 13.761 11.394 1.00 81.56 274 THR A N 1
ATOM 2111 C CA . THR A 1 274 ? -7.204 13.602 11.646 1.00 81.56 274 THR A CA 1
ATOM 2112 C C . THR A 1 274 ? -7.866 12.626 10.671 1.00 81.56 274 THR A C 1
ATOM 2114 O O . THR A 1 274 ? -7.406 12.425 9.547 1.00 81.56 274 THR A O 1
ATOM 2117 N N . ILE A 1 275 ? -9.003 12.041 11.052 1.00 82.00 275 ILE A N 1
ATOM 2118 C CA . ILE A 1 275 ? -9.815 11.203 10.155 1.00 82.00 275 ILE A CA 1
ATOM 2119 C C . ILE A 1 275 ? -10.166 11.936 8.853 1.00 82.00 275 ILE A C 1
ATOM 2121 O O . ILE A 1 275 ? -10.155 11.328 7.784 1.00 82.00 275 ILE A O 1
ATOM 2125 N N . GLU A 1 276 ? -10.478 13.231 8.916 1.00 79.06 276 GLU A N 1
ATOM 2126 C CA . GLU A 1 276 ? -10.755 14.038 7.727 1.00 79.06 276 GLU A CA 1
ATOM 2127 C C . GLU A 1 276 ? -9.560 14.121 6.795 1.00 79.06 276 GLU A C 1
ATOM 2129 O O . GLU A 1 276 ? -9.728 13.982 5.583 1.00 79.06 276 GLU A O 1
ATOM 2134 N N . GLU A 1 277 ? -8.363 14.279 7.346 1.00 74.38 277 GLU A N 1
ATOM 2135 C CA . GLU A 1 277 ? -7.133 14.228 6.573 1.00 74.38 277 GLU A CA 1
ATOM 2136 C C . GLU A 1 277 ? -6.989 12.844 5.945 1.00 74.38 277 GLU A C 1
ATOM 2138 O O . GLU A 1 277 ? -6.950 12.753 4.722 1.00 74.38 277 GLU A O 1
ATOM 2143 N N . TRP A 1 278 ? -7.063 11.760 6.722 1.00 76.44 278 TRP A N 1
ATOM 2144 C CA . TRP A 1 278 ? -7.021 10.383 6.205 1.00 76.44 278 TRP A CA 1
ATOM 2145 C C . TRP A 1 278 ? -7.997 10.138 5.042 1.00 76.44 278 TRP A C 1
ATOM 2147 O O . TRP A 1 278 ? -7.603 9.606 4.003 1.00 76.44 278 TRP A O 1
ATOM 2157 N N . VAL A 1 279 ? -9.256 10.562 5.169 1.00 74.00 279 VAL A N 1
ATOM 2158 C CA . VAL A 1 279 ? -10.269 10.429 4.109 1.00 74.00 279 VAL A CA 1
ATOM 2159 C C . VAL A 1 279 ? -9.943 11.304 2.901 1.00 74.00 279 VAL A C 1
ATOM 2161 O O . VAL A 1 279 ? -10.119 10.881 1.752 1.00 74.00 279 VAL A O 1
ATOM 2164 N N . ARG A 1 280 ? -9.474 12.530 3.131 1.00 69.88 280 ARG A N 1
ATOM 2165 C CA . ARG A 1 280 ? -9.092 13.450 2.062 1.00 69.88 280 ARG A CA 1
ATOM 2166 C C . ARG A 1 280 ? -7.901 12.906 1.275 1.00 69.88 280 ARG A C 1
ATOM 2168 O O . ARG A 1 280 ? -7.916 12.982 0.049 1.00 69.88 280 ARG A O 1
ATOM 2175 N N . TRP A 1 281 ? -6.951 12.268 1.944 1.00 63.62 281 TRP A N 1
ATOM 2176 C CA . TRP A 1 281 ? -5.796 11.615 1.331 1.00 63.62 281 TRP A CA 1
ATOM 2177 C C . TRP A 1 281 ? -6.173 10.348 0.556 1.00 63.62 281 TRP A C 1
ATOM 2179 O O . TRP A 1 281 ? -5.851 10.188 -0.629 1.00 63.62 281 TRP A O 1
ATOM 2189 N N . ASP A 1 282 ? -6.932 9.448 1.181 1.00 62.84 282 ASP A N 1
ATOM 2190 C CA . ASP A 1 282 ? -7.236 8.144 0.589 1.00 62.84 282 ASP A CA 1
ATOM 2191 C C . ASP A 1 282 ? -8.371 8.186 -0.443 1.00 62.84 282 ASP A C 1
ATOM 2193 O O . ASP A 1 282 ? -8.388 7.403 -1.392 1.00 62.84 282 ASP A O 1
ATOM 2197 N N . ALA A 1 283 ? -9.294 9.137 -0.360 1.00 61.16 283 ALA A N 1
ATOM 2198 C CA . ALA A 1 283 ? -10.468 9.147 -1.231 1.00 61.16 283 ALA A CA 1
ATOM 2199 C C . ALA A 1 283 ? -10.761 10.499 -1.894 1.00 61.16 283 ALA A C 1
ATOM 2201 O O . ALA A 1 283 ? -11.678 10.563 -2.713 1.00 61.16 283 ALA A O 1
ATOM 2202 N N . ASN A 1 284 ? -9.988 11.552 -1.590 1.00 69.38 284 ASN A N 1
ATOM 2203 C CA . ASN A 1 284 ? -10.169 12.911 -2.121 1.00 69.38 284 ASN A CA 1
ATOM 2204 C C . ASN A 1 284 ? -11.632 13.383 -2.061 1.00 69.38 284 ASN A C 1
ATOM 2206 O O . ASN A 1 284 ? -12.202 13.899 -3.022 1.00 69.38 284 ASN A O 1
ATOM 22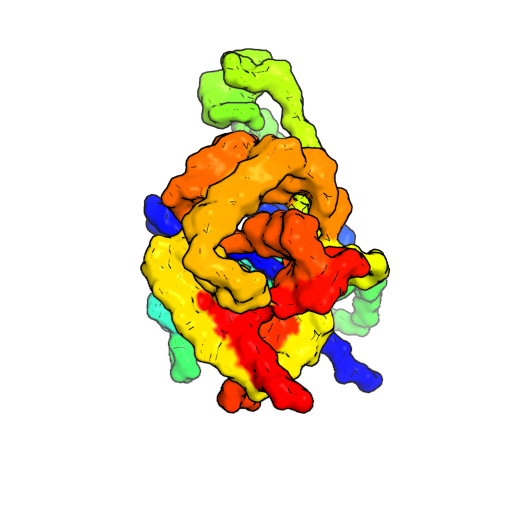10 N N . THR A 1 285 ? -12.268 13.140 -0.918 1.00 70.25 285 THR A N 1
ATOM 2211 C CA . THR A 1 285 ? -13.680 13.430 -0.663 1.00 70.25 285 THR A CA 1
ATOM 2212 C C . THR A 1 285 ? -13.855 13.874 0.791 1.00 70.25 285 THR A C 1
ATOM 2214 O O . THR A 1 285 ? -12.913 13.818 1.575 1.00 70.25 285 THR A O 1
ATOM 2217 N N . SER A 1 286 ? -15.053 14.316 1.177 1.00 82.50 286 SER A N 1
ATOM 2218 C CA . SER A 1 286 ? -15.376 14.579 2.585 1.00 82.50 286 SER A CA 1
ATOM 2219 C C . SER A 1 286 ? -15.702 13.293 3.347 1.00 82.50 286 SER A C 1
ATOM 2221 O O . SER A 1 286 ? -16.227 12.342 2.755 1.00 82.50 286 SER A O 1
ATOM 2223 N N . CYS A 1 287 ? -15.506 13.294 4.672 1.00 81.12 287 CYS A N 1
ATOM 2224 C CA . CYS A 1 287 ? -15.908 12.191 5.557 1.00 81.12 287 CYS A CA 1
ATOM 2225 C C . CYS A 1 287 ? -17.366 11.775 5.355 1.00 81.12 287 CYS A C 1
ATOM 2227 O O . CYS A 1 287 ? -17.669 10.589 5.282 1.00 81.12 287 CYS A O 1
ATOM 2229 N N . ALA A 1 288 ? -18.273 12.741 5.186 1.00 83.19 288 ALA A N 1
ATOM 2230 C CA . ALA A 1 288 ? -19.690 12.463 4.970 1.00 83.19 288 ALA A CA 1
ATOM 2231 C C . ALA A 1 288 ? -19.956 11.714 3.651 1.00 83.19 288 ALA A C 1
ATOM 2233 O O . ALA A 1 288 ? -20.773 10.794 3.605 1.00 83.19 288 ALA A O 1
ATOM 2234 N N . LEU A 1 289 ? -19.288 12.096 2.558 1.00 68.62 289 LEU A N 1
ATOM 2235 C CA . LEU A 1 289 ? -19.429 11.414 1.268 1.00 68.62 289 LEU A CA 1
ATOM 2236 C C . LEU A 1 289 ? -18.754 10.042 1.273 1.00 68.62 289 LEU A C 1
ATOM 2238 O O . LEU A 1 289 ? -19.335 9.083 0.764 1.00 68.62 289 LEU A O 1
ATOM 2242 N N . TYR A 1 290 ? -17.570 9.950 1.880 1.00 81.69 290 TYR A N 1
ATOM 2243 C CA . TYR A 1 290 ? -16.854 8.694 2.074 1.00 81.69 290 TYR A CA 1
ATOM 2244 C C . TYR A 1 290 ? -17.703 7.686 2.846 1.00 81.69 290 TYR A C 1
ATOM 2246 O O . TYR A 1 290 ? -17.971 6.595 2.348 1.00 81.69 290 TYR A O 1
ATOM 2254 N N . ALA A 1 291 ? -18.214 8.094 4.009 1.00 89.31 291 ALA A N 1
ATOM 2255 C CA . ALA A 1 291 ? -19.051 7.269 4.865 1.00 89.31 291 ALA A CA 1
ATOM 2256 C C . ALA A 1 291 ? -20.301 6.770 4.137 1.00 89.31 291 ALA A C 1
ATOM 2258 O O . ALA A 1 291 ? -20.551 5.570 4.113 1.00 89.31 291 ALA A O 1
ATOM 2259 N N . ARG A 1 292 ? -21.046 7.657 3.456 1.00 80.94 292 ARG A N 1
ATOM 2260 C CA . ARG A 1 292 ? -22.249 7.266 2.694 1.00 80.94 292 ARG A CA 1
ATOM 2261 C C . ARG A 1 292 ? -21.972 6.199 1.637 1.00 80.94 292 ARG A C 1
ATOM 2263 O O . ARG A 1 292 ? -22.831 5.358 1.377 1.00 80.94 292 ARG A O 1
ATOM 2270 N N . ARG A 1 293 ? -20.802 6.251 0.995 1.00 80.69 293 ARG A N 1
ATOM 2271 C CA . ARG A 1 293 ? -20.369 5.217 0.051 1.00 80.69 293 ARG A CA 1
ATOM 2272 C C . ARG A 1 293 ? -20.018 3.932 0.800 1.00 80.69 293 ARG A C 1
ATOM 2274 O O . ARG A 1 293 ? -20.576 2.887 0.469 1.00 80.69 293 ARG A O 1
ATOM 2281 N N . MET A 1 294 ? -19.158 4.033 1.815 1.00 87.38 294 MET A N 1
ATOM 2282 C CA . MET A 1 294 ? -18.624 2.897 2.568 1.00 87.38 294 MET A CA 1
ATOM 2283 C C . MET A 1 294 ? -19.707 2.104 3.310 1.00 87.38 294 MET A C 1
ATOM 2285 O O . MET A 1 294 ? -19.603 0.881 3.388 1.00 87.38 294 MET A O 1
ATOM 2289 N N . GLU A 1 295 ? -20.775 2.765 3.774 1.00 86.19 295 GLU A N 1
ATOM 2290 C CA . GLU A 1 295 ? -21.963 2.129 4.366 1.00 86.19 295 GLU A CA 1
ATOM 2291 C C . GLU A 1 295 ? -22.645 1.138 3.411 1.00 86.19 295 GLU A C 1
ATOM 2293 O O . GLU A 1 295 ? -23.244 0.170 3.872 1.00 86.19 295 GLU A O 1
ATOM 2298 N N . ARG A 1 296 ? -22.580 1.381 2.095 1.00 77.00 296 ARG A N 1
ATOM 2299 C CA . ARG A 1 296 ? -23.306 0.605 1.076 1.00 77.00 296 ARG A CA 1
ATOM 2300 C C . ARG A 1 296 ? -22.420 -0.404 0.362 1.00 77.00 296 ARG A C 1
ATOM 2302 O O . ARG A 1 296 ? -22.842 -1.526 0.118 1.00 77.00 296 ARG A O 1
ATOM 2309 N N . SER A 1 297 ? -21.228 0.018 -0.056 1.00 71.81 297 SER A N 1
ATOM 2310 C CA . SER A 1 297 ? -20.334 -0.799 -0.882 1.00 71.81 297 SER A CA 1
ATOM 2311 C C . SER A 1 297 ? -18.920 -0.222 -0.920 1.00 71.81 297 SER A C 1
ATOM 2313 O O . SER A 1 297 ? -18.705 0.964 -0.672 1.00 71.81 297 SER A O 1
ATOM 2315 N N . GLY A 1 298 ? -17.954 -1.057 -1.288 1.00 70.12 298 GLY A N 1
ATOM 2316 C CA . GLY A 1 298 ? -16.549 -0.675 -1.391 1.00 70.12 298 GLY A CA 1
ATOM 2317 C C . GLY A 1 298 ? -15.670 -1.525 -0.491 1.00 70.12 298 GLY A C 1
ATOM 2318 O O . GLY A 1 298 ? -16.125 -2.083 0.512 1.00 70.12 298 GLY A O 1
ATOM 2319 N N . TRP A 1 299 ? -14.411 -1.647 -0.888 1.00 75.50 299 TRP A N 1
ATOM 2320 C CA . TRP A 1 299 ? -13.420 -2.396 -0.132 1.00 75.50 299 TRP A CA 1
ATOM 2321 C C . TRP A 1 299 ? -12.938 -1.535 1.026 1.00 75.50 299 TRP A C 1
ATOM 2323 O O . TRP A 1 299 ? -12.600 -0.371 0.824 1.00 75.50 299 TRP A O 1
ATOM 2333 N N . GLY A 1 300 ? -12.943 -2.105 2.226 1.00 75.00 300 GLY A N 1
ATOM 2334 C CA . GLY A 1 300 ? -12.349 -1.447 3.381 1.00 75.00 300 GLY A CA 1
ATOM 2335 C C . GLY A 1 300 ? -10.826 -1.590 3.375 1.00 75.00 300 GLY A C 1
ATOM 2336 O O . GLY A 1 300 ? -10.278 -2.498 2.743 1.00 75.00 300 GLY A O 1
ATOM 2337 N N . GLY A 1 301 ? -10.149 -0.709 4.105 1.00 84.38 301 GLY A N 1
ATOM 2338 C CA . GLY A 1 301 ? -8.693 -0.679 4.192 1.00 84.38 301 GLY A CA 1
ATOM 2339 C C . GLY A 1 301 ? -8.184 -0.085 5.502 1.00 84.38 301 GLY A C 1
ATOM 2340 O O . GLY A 1 301 ? -8.695 -0.387 6.581 1.00 84.38 301 GLY A O 1
ATOM 2341 N N . GLY A 1 302 ? -7.131 0.732 5.412 1.00 83.75 302 GLY A N 1
ATOM 2342 C CA . GLY A 1 302 ? -6.455 1.307 6.580 1.00 83.75 302 GLY A CA 1
ATOM 2343 C C . GLY A 1 302 ? -7.354 2.208 7.429 1.00 83.75 302 GLY A C 1
ATOM 2344 O O . GLY A 1 302 ? -7.295 2.123 8.651 1.00 83.75 302 GLY A O 1
ATOM 2345 N N . ILE A 1 303 ? -8.233 2.999 6.797 1.00 85.19 303 ILE A N 1
ATOM 2346 C CA . ILE A 1 303 ? -9.188 3.874 7.498 1.00 85.19 303 ILE A CA 1
ATOM 2347 C C . ILE A 1 303 ? -10.117 3.038 8.380 1.00 85.19 303 ILE A C 1
ATOM 2349 O O . ILE A 1 303 ? -10.219 3.289 9.579 1.00 85.19 303 ILE A O 1
ATOM 2353 N N . GLU A 1 304 ? -10.745 2.000 7.821 1.00 93.81 304 GLU A N 1
ATOM 2354 C CA . GLU A 1 304 ? -11.641 1.121 8.576 1.00 93.81 304 GLU A CA 1
ATOM 2355 C C . GLU A 1 304 ? -10.916 0.390 9.706 1.00 93.81 304 GLU A C 1
ATOM 2357 O O . GLU A 1 304 ? -11.480 0.243 10.787 1.00 93.81 304 GLU A O 1
ATOM 2362 N N . MET A 1 305 ? -9.678 -0.065 9.489 1.00 92.50 305 MET A N 1
ATOM 2363 C CA . MET A 1 305 ? -8.893 -0.753 10.521 1.00 92.50 305 MET A CA 1
ATOM 2364 C C . MET A 1 305 ? -8.494 0.183 11.666 1.00 92.50 305 MET A C 1
ATOM 2366 O O . MET A 1 305 ? -8.647 -0.192 12.829 1.00 92.50 305 MET A O 1
ATOM 2370 N N . ALA A 1 306 ? -8.053 1.404 11.357 1.00 87.62 306 ALA A N 1
ATOM 2371 C CA . ALA A 1 306 ? -7.721 2.415 12.356 1.00 87.62 306 ALA A CA 1
ATOM 2372 C C . ALA A 1 306 ? -8.956 2.844 13.161 1.00 87.62 306 ALA A C 1
ATOM 2374 O O . ALA A 1 306 ? -8.940 2.860 14.392 1.00 87.62 306 ALA A O 1
ATOM 2375 N N . VAL A 1 307 ? -10.069 3.106 12.474 1.00 93.19 307 VAL A N 1
ATOM 2376 C CA . VAL A 1 307 ? -11.340 3.452 13.116 1.00 93.19 307 VAL A CA 1
ATOM 2377 C C . VAL A 1 307 ? -11.879 2.283 13.938 1.00 93.19 307 VAL A C 1
ATOM 2379 O O . VAL A 1 307 ? -12.394 2.494 15.032 1.00 93.19 307 VAL A O 1
ATOM 2382 N N . CYS A 1 308 ? -11.722 1.042 13.470 1.00 95.44 308 CYS A N 1
ATOM 2383 C CA . CYS A 1 308 ? -12.094 -0.143 14.237 1.00 95.44 308 CYS A CA 1
ATOM 2384 C C . CYS A 1 308 ? -11.257 -0.271 15.511 1.00 95.44 308 CYS A C 1
ATOM 2386 O O . CYS A 1 308 ? -11.811 -0.603 16.559 1.00 95.44 308 CYS A O 1
ATOM 2388 N N . SER A 1 309 ? -9.952 -0.002 15.429 1.00 92.12 309 SER A N 1
ATOM 2389 C CA . SER A 1 309 ? -9.054 -0.016 16.583 1.00 92.12 309 SER A CA 1
ATOM 2390 C C . SER A 1 309 ? -9.516 0.972 17.659 1.00 92.12 309 SER A C 1
ATOM 2392 O O . SER A 1 309 ? -9.768 0.563 18.795 1.00 92.12 309 SER A O 1
ATOM 2394 N N . LEU A 1 310 ? -9.762 2.226 17.265 1.00 90.19 310 LEU A N 1
ATOM 2395 C CA . LEU A 1 310 ? -10.238 3.294 18.147 1.00 90.19 310 LEU A CA 1
ATOM 2396 C C . LEU A 1 310 ? -11.634 3.024 18.722 1.00 90.19 310 LEU A C 1
ATOM 2398 O O . LEU A 1 310 ? -11.844 3.100 19.933 1.00 90.19 310 LEU A O 1
ATOM 2402 N N . LEU A 1 311 ? -12.605 2.708 17.861 1.00 93.88 311 LEU A N 1
ATOM 2403 C CA . LEU A 1 311 ? -14.004 2.556 18.261 1.00 93.88 311 LEU A CA 1
ATOM 2404 C C . LEU A 1 311 ? -14.215 1.321 19.141 1.00 93.88 311 LEU A C 1
ATOM 2406 O O . LEU A 1 311 ? -15.012 1.356 20.077 1.00 93.88 311 LEU A O 1
ATOM 2410 N N . LYS A 1 312 ? -13.534 0.212 18.834 1.00 94.81 312 LYS A N 1
ATOM 2411 C CA . LYS A 1 312 ? -13.698 -1.049 19.572 1.00 94.81 312 LYS A CA 1
ATOM 2412 C C . LYS A 1 312 ? -12.684 -1.230 20.692 1.00 94.81 312 LYS A C 1
ATOM 2414 O O . LYS A 1 312 ? -12.816 -2.205 21.430 1.00 94.81 312 LYS A O 1
ATOM 2419 N N . LYS A 1 313 ? -11.711 -0.323 20.830 1.00 93.00 313 LYS A N 1
ATOM 2420 C CA . LYS A 1 313 ? -10.625 -0.423 21.814 1.00 93.00 313 LYS A CA 1
ATOM 2421 C C . LYS A 1 313 ? -9.900 -1.762 21.696 1.00 93.00 313 LYS A C 1
ATOM 2423 O O . LYS A 1 313 ? -9.787 -2.541 22.645 1.00 93.00 313 LYS A O 1
ATOM 2428 N N . VAL A 1 314 ? -9.462 -2.053 20.472 1.00 94.12 314 VAL A N 1
ATOM 2429 C CA . VAL A 1 314 ? -8.700 -3.257 20.119 1.00 94.12 314 VAL A CA 1
ATOM 2430 C C . VAL A 1 314 ? -7.483 -2.885 19.288 1.00 94.12 314 VAL A C 1
ATOM 2432 O O . VAL A 1 314 ? -7.485 -1.888 18.575 1.00 94.12 314 VAL A O 1
ATOM 2435 N N . ASN A 1 315 ? -6.470 -3.739 19.312 1.00 93.12 315 ASN A N 1
ATOM 2436 C CA . ASN A 1 315 ? -5.404 -3.686 18.326 1.00 93.12 315 ASN A CA 1
ATOM 2437 C C . ASN A 1 315 ? -5.872 -4.396 17.054 1.00 93.12 315 ASN A C 1
ATOM 2439 O O . ASN A 1 315 ? -6.534 -5.432 17.138 1.00 93.12 315 ASN A O 1
ATOM 2443 N N . VAL A 1 316 ? -5.508 -3.894 15.879 1.00 92.69 316 VAL A N 1
ATOM 2444 C CA . VAL A 1 316 ? -5.725 -4.575 14.595 1.00 92.69 316 VAL A CA 1
ATOM 2445 C C . VAL A 1 316 ? -4.372 -4.816 13.943 1.00 92.69 316 VAL A C 1
ATOM 2447 O O . VAL A 1 316 ? -3.693 -3.879 13.538 1.00 92.69 316 VAL A O 1
ATOM 2450 N N . HIS A 1 317 ? -3.943 -6.072 13.857 1.00 93.00 317 HIS A N 1
ATOM 2451 C CA . HIS A 1 317 ? -2.661 -6.461 13.269 1.00 93.00 317 HIS A CA 1
ATOM 2452 C C . HIS A 1 317 ? -2.884 -7.095 11.903 1.00 93.00 317 HIS A C 1
ATOM 2454 O O . HIS A 1 317 ? -3.659 -8.043 11.763 1.00 93.00 317 HIS A O 1
ATOM 2460 N N . VAL A 1 318 ? -2.179 -6.577 10.906 1.00 88.00 318 VAL A N 1
ATOM 2461 C CA . VAL A 1 318 ? -2.261 -7.009 9.513 1.00 88.00 318 VAL A CA 1
ATOM 2462 C C . VAL A 1 318 ? -1.037 -7.840 9.185 1.00 88.00 318 VAL A C 1
ATOM 2464 O O . VAL A 1 318 ? 0.093 -7.431 9.458 1.00 88.00 318 VAL A O 1
ATOM 2467 N N . TYR A 1 319 ? -1.268 -8.996 8.580 1.00 89.06 319 TYR A N 1
ATOM 2468 C CA . TYR A 1 319 ? -0.236 -9.947 8.209 1.00 89.06 319 TYR A CA 1
ATOM 2469 C C . TYR A 1 319 ? -0.266 -10.252 6.717 1.00 89.06 319 TYR A C 1
ATOM 2471 O O . TYR A 1 319 ? -1.299 -10.109 6.073 1.00 89.06 319 TYR A O 1
ATOM 2479 N N . GLU A 1 320 ? 0.841 -10.768 6.204 1.00 88.00 320 GLU A N 1
ATOM 2480 C CA . GLU A 1 320 ? 0.940 -11.432 4.906 1.00 88.00 320 GLU A CA 1
ATOM 2481 C C . GLU A 1 320 ? 1.534 -12.837 5.070 1.00 88.00 320 GLU A C 1
ATOM 2483 O O . GLU A 1 320 ? 2.059 -13.190 6.132 1.00 88.00 320 GLU A O 1
ATOM 2488 N N . ARG A 1 321 ? 1.437 -13.678 4.035 1.00 83.56 321 ARG A N 1
ATOM 2489 C CA . ARG A 1 321 ? 2.070 -15.006 4.059 1.00 83.56 321 ARG A CA 1
ATOM 2490 C C . ARG A 1 321 ? 3.585 -14.847 4.059 1.00 83.56 321 ARG A C 1
ATOM 2492 O O . ARG A 1 321 ? 4.124 -14.140 3.217 1.00 83.56 321 ARG A O 1
ATOM 2499 N N . TYR A 1 322 ? 4.267 -15.537 4.968 1.00 78.06 322 TYR A N 1
ATOM 2500 C CA . TYR A 1 322 ? 5.719 -15.478 5.023 1.00 78.06 322 TYR A CA 1
ATOM 2501 C C . TYR A 1 322 ? 6.339 -16.439 4.002 1.00 78.06 322 TYR A C 1
ATOM 2503 O O . TYR A 1 322 ? 6.245 -17.653 4.147 1.00 78.06 322 TYR A O 1
ATOM 2511 N N . GLU A 1 323 ? 6.992 -15.909 2.967 1.00 66.38 323 GLU A N 1
ATOM 2512 C CA . GLU A 1 323 ? 7.522 -16.714 1.850 1.00 66.38 323 GLU A CA 1
ATOM 2513 C C . GLU A 1 323 ? 8.547 -17.778 2.279 1.00 66.38 323 GLU A C 1
ATOM 2515 O O . GLU A 1 323 ? 8.705 -18.801 1.615 1.00 66.38 323 GLU A O 1
ATOM 2520 N N . ARG A 1 324 ? 9.236 -17.564 3.407 1.00 60.62 324 ARG A N 1
ATOM 2521 C CA . ARG A 1 324 ? 10.319 -18.442 3.877 1.00 60.62 324 ARG A CA 1
ATOM 2522 C C . ARG A 1 324 ? 9.849 -19.641 4.704 1.00 60.62 324 ARG A C 1
ATOM 2524 O O . ARG A 1 324 ? 10.666 -20.515 4.983 1.00 60.62 324 ARG A O 1
ATOM 2531 N N . SER A 1 325 ? 8.576 -19.716 5.100 1.00 62.09 325 SER A N 1
ATOM 2532 C CA . SER A 1 325 ? 8.038 -20.891 5.795 1.00 62.09 325 SER A CA 1
ATOM 2533 C C . SER A 1 325 ? 6.577 -21.160 5.436 1.00 62.09 325 SER A C 1
ATOM 2535 O O . SER A 1 325 ? 5.712 -20.285 5.444 1.00 62.09 325 SER A O 1
ATOM 2537 N N . HIS A 1 326 ? 6.281 -22.423 5.130 1.00 61.69 326 HIS A N 1
ATOM 2538 C CA . HIS A 1 326 ? 4.912 -22.854 4.871 1.00 61.69 326 HIS A CA 1
ATOM 2539 C C . HIS A 1 326 ? 4.102 -22.803 6.172 1.00 61.69 326 HIS A C 1
ATOM 2541 O O . HIS A 1 326 ? 4.240 -23.675 7.025 1.00 61.69 326 HIS A O 1
ATOM 2547 N N . GLY A 1 327 ? 3.236 -21.795 6.300 1.00 71.94 327 GLY A N 1
ATOM 2548 C CA . GLY A 1 327 ? 2.247 -21.704 7.379 1.00 71.94 327 GLY A CA 1
ATOM 2549 C C . GLY A 1 327 ? 2.454 -20.570 8.381 1.00 71.94 327 GLY A C 1
ATOM 2550 O O . GLY A 1 327 ? 1.575 -20.377 9.220 1.00 71.94 327 GLY A O 1
ATOM 2551 N N . ASP A 1 328 ? 3.539 -19.798 8.275 1.00 85.50 328 ASP A N 1
ATOM 2552 C CA . ASP A 1 328 ? 3.727 -18.612 9.111 1.00 85.50 328 ASP A CA 1
ATOM 2553 C C . ASP A 1 328 ? 3.253 -17.332 8.413 1.00 85.50 328 ASP A C 1
ATOM 2555 O O . ASP A 1 328 ? 3.172 -17.237 7.182 1.00 85.50 328 ASP A O 1
ATOM 2559 N N . PHE A 1 329 ? 2.965 -16.317 9.226 1.00 88.00 329 PHE A N 1
ATOM 2560 C CA . PHE A 1 329 ? 2.463 -15.032 8.761 1.00 88.00 329 PHE A CA 1
ATOM 2561 C C . PHE A 1 329 ? 3.333 -13.890 9.284 1.00 88.00 329 PHE A C 1
ATOM 2563 O O . PHE A 1 329 ? 3.537 -13.762 10.491 1.00 88.00 329 PHE A O 1
ATOM 2570 N N . LEU A 1 330 ? 3.843 -13.046 8.390 1.00 85.69 330 LEU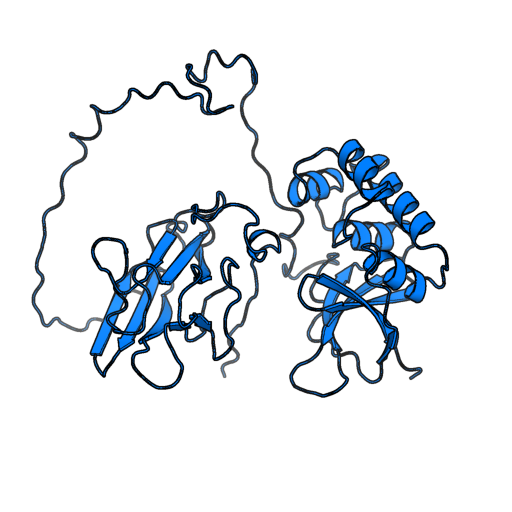 A N 1
ATOM 2571 C CA . LEU A 1 330 ? 4.650 -11.882 8.751 1.00 85.69 330 LEU A CA 1
ATOM 2572 C C . LEU A 1 330 ? 3.732 -10.695 9.028 1.00 85.69 330 LEU A C 1
ATOM 2574 O O . LEU A 1 330 ? 2.884 -10.375 8.199 1.00 85.69 330 LEU A O 1
ATOM 2578 N N . ARG A 1 331 ? 3.883 -10.044 10.187 1.00 83.88 331 ARG A N 1
ATOM 2579 C CA . ARG A 1 331 ? 3.150 -8.809 10.475 1.00 83.88 331 ARG A CA 1
ATOM 2580 C C . ARG A 1 331 ? 3.706 -7.684 9.612 1.00 83.88 331 ARG A C 1
ATOM 2582 O O . ARG A 1 331 ? 4.893 -7.387 9.684 1.00 83.88 331 ARG A O 1
ATOM 2589 N N . ILE A 1 332 ? 2.826 -7.053 8.846 1.00 77.31 332 ILE A N 1
ATOM 2590 C CA . ILE A 1 332 ? 3.164 -5.922 7.984 1.00 77.31 332 ILE A CA 1
ATOM 2591 C C . ILE A 1 332 ? 2.677 -4.597 8.553 1.00 77.31 332 ILE A C 1
ATOM 2593 O O . ILE A 1 332 ? 3.315 -3.587 8.278 1.00 77.31 332 ILE A O 1
ATOM 2597 N N . SER A 1 333 ? 1.607 -4.589 9.363 1.00 79.69 333 SER A N 1
ATOM 2598 C CA . SER A 1 333 ? 1.025 -3.381 9.973 1.00 79.69 333 SER A CA 1
ATOM 2599 C C . SER A 1 333 ? 0.368 -3.655 11.330 1.00 79.69 333 SER A C 1
ATOM 2601 O O . SER A 1 333 ? -0.126 -4.760 11.569 1.00 79.69 333 SER A O 1
ATOM 2603 N N . CYS A 1 334 ? 0.307 -2.651 12.205 1.00 81.62 334 CYS A N 1
ATOM 2604 C CA . CYS A 1 334 ? -0.469 -2.681 13.443 1.00 81.62 334 CYS A CA 1
ATOM 2605 C C . CYS A 1 334 ? -1.187 -1.356 13.709 1.00 81.62 334 CYS A C 1
ATOM 2607 O O . CYS A 1 334 ? -0.556 -0.314 13.775 1.00 81.62 334 CYS A O 1
ATOM 2609 N N . PHE A 1 335 ? -2.497 -1.392 13.920 1.00 83.69 335 PHE A N 1
ATOM 2610 C CA . PHE A 1 335 ? -3.296 -0.278 14.427 1.00 83.69 335 PHE A CA 1
ATOM 2611 C C . PHE A 1 335 ? -3.544 -0.540 15.907 1.00 83.69 335 PHE A C 1
ATOM 2613 O O . PHE A 1 335 ? -4.419 -1.336 16.247 1.00 83.69 335 PHE A O 1
ATOM 2620 N N . ASP A 1 336 ? -2.700 0.032 16.762 1.00 83.62 336 ASP A N 1
ATOM 2621 C CA . ASP A 1 336 ? -2.721 -0.239 18.197 1.00 83.62 336 ASP A CA 1
ATOM 2622 C C . ASP A 1 336 ? -3.412 0.882 18.973 1.00 83.62 336 ASP A C 1
ATOM 2624 O O . ASP A 1 336 ? -2.986 2.032 18.892 1.00 83.62 336 ASP A O 1
ATOM 2628 N N . ASP A 1 337 ? -4.416 0.543 19.780 1.00 82.88 337 ASP A N 1
ATOM 2629 C CA . ASP A 1 337 ? -5.037 1.477 20.722 1.00 82.88 337 ASP A CA 1
ATOM 2630 C C . ASP A 1 337 ? -4.398 1.276 22.111 1.00 82.88 337 ASP A C 1
ATOM 2632 O O . ASP A 1 337 ? -4.256 0.136 22.562 1.00 82.88 337 ASP A O 1
ATOM 2636 N N . PRO A 1 338 ? -3.983 2.349 22.812 1.00 79.62 338 PRO A N 1
ATOM 2637 C CA . PRO A 1 338 ? -3.294 2.233 24.100 1.00 79.62 338 PRO A CA 1
ATOM 2638 C C . PRO A 1 338 ? -4.156 1.594 25.200 1.00 79.62 338 PRO A C 1
ATOM 2640 O O . PRO A 1 338 ? -3.624 1.088 26.187 1.00 79.62 338 PRO A O 1
ATOM 2643 N N . GLU A 1 339 ? -5.480 1.596 25.046 1.00 84.62 339 GLU A N 1
ATOM 2644 C CA . GLU A 1 339 ? -6.432 0.973 25.967 1.00 84.62 339 GLU A CA 1
ATOM 2645 C C . GLU A 1 339 ? -6.851 -0.436 25.507 1.00 84.62 339 GLU A C 1
ATOM 2647 O O . GLU A 1 339 ? -7.689 -1.083 26.148 1.00 84.62 339 GLU A O 1
ATOM 2652 N N . ALA A 1 340 ? -6.278 -0.941 24.410 1.00 87.38 340 ALA A N 1
ATOM 2653 C CA . ALA A 1 340 ? -6.653 -2.222 23.842 1.00 87.38 340 ALA A CA 1
ATOM 2654 C C . ALA A 1 340 ? -6.314 -3.398 24.761 1.00 87.38 340 ALA A C 1
ATOM 2656 O O . ALA A 1 340 ? -5.170 -3.632 25.148 1.00 87.38 340 ALA A O 1
ATOM 2657 N N . ARG A 1 341 ? -7.325 -4.229 25.031 1.00 86.06 341 ARG A N 1
ATOM 2658 C CA . ARG A 1 341 ? -7.171 -5.492 25.783 1.00 86.06 341 ARG A CA 1
ATOM 2659 C C . ARG A 1 341 ? -7.132 -6.730 24.896 1.00 86.06 341 ARG A C 1
ATOM 2661 O O . ARG A 1 341 ? -6.957 -7.843 25.386 1.00 86.06 341 ARG A O 1
ATOM 2668 N N . LYS A 1 342 ? -7.361 -6.553 23.597 1.00 92.88 342 LYS A N 1
ATOM 2669 C CA . LYS A 1 342 ? -7.496 -7.632 22.623 1.00 92.88 342 LYS A CA 1
ATOM 2670 C C . LYS A 1 342 ? -6.880 -7.213 21.299 1.00 92.88 342 LYS A C 1
ATOM 2672 O O . LYS A 1 342 ? -6.964 -6.047 20.926 1.00 92.88 342 LYS A O 1
ATOM 2677 N N . THR A 1 343 ? -6.335 -8.188 20.580 1.00 94.62 343 THR A N 1
ATOM 2678 C CA . THR A 1 343 ? -5.812 -8.006 19.227 1.00 94.62 343 THR A CA 1
ATOM 2679 C C . THR A 1 343 ? -6.646 -8.801 18.228 1.00 94.62 343 THR A C 1
ATOM 2681 O O . THR A 1 343 ? -6.936 -9.982 18.425 1.00 94.62 343 THR A O 1
ATOM 2684 N N . VAL A 1 344 ? -7.048 -8.132 17.156 1.00 96.62 344 VAL A N 1
ATOM 2685 C CA . VAL A 1 344 ? -7.674 -8.687 15.960 1.00 96.62 344 VAL A CA 1
ATOM 2686 C C . VAL A 1 344 ? -6.576 -8.905 14.928 1.00 96.62 344 VAL A C 1
ATOM 2688 O O . VAL A 1 344 ? -5.803 -7.992 14.658 1.00 96.62 344 VAL A O 1
ATOM 2691 N N . HIS A 1 345 ? -6.497 -10.100 14.345 1.00 96.12 345 HIS A N 1
ATOM 2692 C CA . HIS A 1 345 ? -5.469 -10.438 13.363 1.00 96.12 345 HIS A CA 1
ATOM 2693 C C . HIS A 1 345 ? -6.118 -10.688 12.001 1.00 96.12 345 HIS A C 1
ATOM 2695 O O . HIS A 1 345 ? -6.993 -11.548 11.870 1.00 96.12 345 HIS A O 1
ATOM 2701 N N . VAL A 1 346 ? -5.683 -9.949 10.984 1.00 95.38 346 VAL A N 1
ATOM 2702 C CA . VAL A 1 346 ? -6.173 -10.075 9.606 1.00 95.38 346 VAL A CA 1
ATOM 2703 C C . VAL A 1 346 ? -5.021 -10.432 8.669 1.00 95.38 346 VAL A C 1
ATOM 2705 O O . VAL A 1 346 ? -3.903 -9.953 8.832 1.00 95.38 346 VAL A O 1
ATOM 2708 N N . LEU A 1 347 ? -5.285 -11.294 7.692 1.00 93.38 347 LEU A N 1
ATOM 2709 C CA . LEU A 1 347 ? -4.359 -11.683 6.635 1.00 93.38 347 LEU A CA 1
ATOM 2710 C C . LEU A 1 347 ? -4.716 -10.931 5.359 1.00 93.38 347 LEU A C 1
ATOM 2712 O O . LEU A 1 347 ? -5.783 -11.146 4.793 1.00 93.38 347 LEU A O 1
ATOM 2716 N N . TYR A 1 348 ? -3.798 -10.111 4.878 1.00 85.88 348 TYR A N 1
ATOM 2717 C CA . TYR A 1 348 ? -3.874 -9.472 3.579 1.00 85.88 348 TYR A CA 1
ATOM 2718 C C . TYR A 1 348 ? -3.374 -10.419 2.482 1.00 85.88 348 TYR A C 1
ATOM 2720 O O . TYR A 1 348 ? -2.305 -11.023 2.597 1.00 85.88 348 TYR A O 1
ATOM 2728 N N . GLN A 1 349 ? -4.156 -10.561 1.412 1.00 74.44 349 GLN A N 1
ATOM 2729 C CA . GLN A 1 349 ? -3.839 -11.418 0.270 1.00 74.44 349 GLN A CA 1
ATOM 2730 C C . GLN A 1 349 ? -3.696 -10.585 -1.004 1.00 74.44 349 GLN A C 1
ATOM 2732 O O . GLN A 1 349 ? -4.611 -10.506 -1.823 1.00 74.44 349 GLN A O 1
ATOM 2737 N N . GLY A 1 350 ? -2.528 -9.957 -1.160 1.00 58.16 350 GLY A N 1
ATOM 2738 C CA . GLY A 1 350 ? -2.043 -9.473 -2.456 1.00 58.16 350 GLY A CA 1
ATOM 2739 C C . GLY A 1 350 ? -2.942 -8.459 -3.170 1.00 58.16 350 GLY A C 1
ATOM 2740 O O . GLY A 1 350 ? -3.106 -8.555 -4.381 1.00 58.16 350 GLY A O 1
ATOM 2741 N N . GLY A 1 351 ? -3.539 -7.501 -2.452 1.00 57.22 351 GLY A N 1
ATOM 2742 C CA . GLY A 1 351 ? -4.244 -6.374 -3.088 1.00 57.22 351 GLY A CA 1
ATOM 2743 C C . GLY A 1 351 ? -5.752 -6.495 -3.206 1.00 57.22 351 GLY A C 1
ATOM 2744 O O . GLY A 1 351 ? -6.410 -5.485 -3.438 1.00 57.22 351 GLY A O 1
ATOM 2745 N N . VAL A 1 352 ? -6.307 -7.694 -3.044 1.00 62.78 352 VAL A N 1
ATOM 2746 C CA . VAL A 1 352 ? -7.700 -7.956 -3.444 1.00 62.78 352 VAL A CA 1
ATOM 2747 C C . VAL A 1 352 ? -8.567 -8.549 -2.343 1.00 62.78 352 VAL A C 1
ATOM 2749 O O . VAL A 1 352 ? -9.788 -8.569 -2.477 1.00 62.78 352 VAL A O 1
ATOM 2752 N N . HIS A 1 353 ? -7.966 -9.054 -1.261 1.00 71.44 353 HIS A N 1
ATOM 2753 C CA . HIS A 1 353 ? -8.712 -9.841 -0.284 1.00 71.44 353 HIS A CA 1
ATOM 2754 C C . HIS A 1 353 ? -8.117 -9.804 1.126 1.00 71.44 353 HIS A C 1
ATOM 2756 O O . HIS A 1 353 ? -6.903 -9.665 1.305 1.00 71.44 353 HIS A O 1
ATOM 2762 N N . PHE A 1 354 ? -8.993 -9.971 2.118 1.00 87.62 354 PHE A N 1
ATOM 2763 C CA . PHE A 1 354 ? -8.642 -10.153 3.522 1.00 87.62 354 PHE A CA 1
ATOM 2764 C C . PHE A 1 354 ? -9.261 -11.438 4.064 1.00 87.62 354 PHE A C 1
ATOM 2766 O O . PHE A 1 354 ? -10.448 -11.692 3.863 1.00 87.62 354 PHE A O 1
ATOM 2773 N N . ASP A 1 355 ? -8.463 -12.198 4.807 1.00 94.44 355 ASP A N 1
ATOM 2774 C CA . ASP A 1 355 ? -8.923 -13.309 5.633 1.00 94.44 355 ASP A CA 1
ATOM 2775 C C . ASP A 1 355 ? -8.673 -13.021 7.121 1.00 94.44 355 ASP A C 1
ATOM 2777 O O . ASP A 1 355 ? -7.888 -12.141 7.473 1.00 94.44 355 ASP A O 1
ATOM 2781 N N . ALA A 1 356 ? -9.292 -13.785 8.023 1.00 96.75 356 ALA A N 1
ATOM 2782 C CA . ALA A 1 356 ? -8.993 -13.678 9.450 1.00 96.75 356 ALA A CA 1
ATOM 2783 C C . ALA A 1 356 ? -7.918 -14.684 9.870 1.00 96.75 356 ALA A C 1
ATOM 2785 O O . ALA A 1 356 ? -7.875 -15.818 9.381 1.00 96.75 356 ALA A O 1
ATOM 2786 N N . LEU A 1 357 ? -7.093 -14.288 10.836 1.00 95.75 357 LEU A N 1
ATOM 2787 C CA . LEU A 1 357 ? -6.167 -15.176 11.526 1.00 95.75 357 LEU A CA 1
ATOM 2788 C C . LEU A 1 357 ? -6.607 -15.332 12.978 1.00 95.75 357 LEU A C 1
ATOM 2790 O O . LEU A 1 357 ? -6.872 -14.359 13.680 1.00 95.75 357 LEU A O 1
ATOM 2794 N N . LEU A 1 358 ? -6.664 -16.574 13.441 1.00 93.81 358 LEU A N 1
ATOM 2795 C CA . LEU A 1 358 ? -6.848 -16.893 14.850 1.00 93.81 358 LEU A CA 1
ATOM 2796 C C . LEU A 1 358 ? -5.518 -17.423 15.388 1.00 93.81 358 LEU A C 1
ATOM 2798 O O . LEU A 1 358 ? -5.101 -18.500 14.955 1.00 93.81 358 LEU A O 1
ATOM 2802 N N . PRO A 1 359 ? -4.836 -16.702 16.295 1.00 88.12 359 PRO A N 1
ATOM 2803 C CA . PRO A 1 359 ? -3.630 -17.209 16.935 1.00 88.12 359 PRO A CA 1
ATOM 2804 C C . PRO A 1 359 ? -3.897 -18.574 17.577 1.00 88.12 359 PRO A C 1
ATOM 2806 O O . PRO A 1 359 ? -4.967 -18.795 18.156 1.00 88.12 359 PRO A O 1
ATOM 2809 N N . GLY A 1 360 ? -2.939 -19.497 17.470 1.00 77.12 360 GLY A N 1
ATOM 2810 C CA . GLY A 1 360 ? -2.992 -20.744 18.229 1.00 77.12 360 GLY A CA 1
ATOM 2811 C C . GLY A 1 360 ? -3.067 -20.446 19.729 1.00 77.12 360 GLY A C 1
ATOM 2812 O O . GLY A 1 360 ? -2.512 -19.449 20.192 1.00 77.12 360 GLY A O 1
ATOM 2813 N N . ARG A 1 361 ? -3.765 -21.292 20.499 1.00 63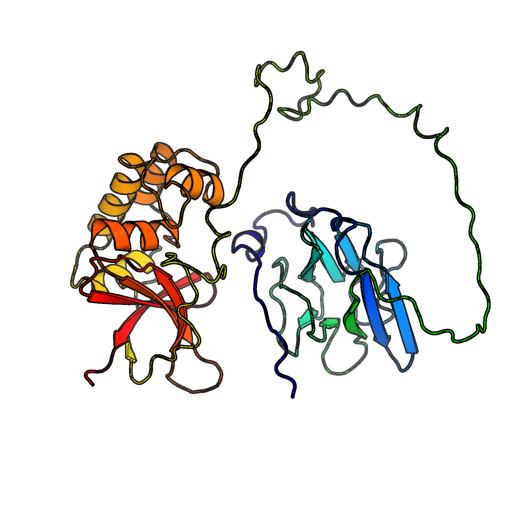.84 361 ARG A N 1
ATOM 2814 C CA . ARG A 1 361 ? -3.654 -21.235 21.963 1.00 63.84 361 ARG A CA 1
ATOM 2815 C C . ARG A 1 361 ? -2.224 -21.652 22.308 1.00 63.84 361 ARG A C 1
ATOM 2817 O O . ARG A 1 361 ? -1.855 -22.785 22.007 1.00 63.84 361 ARG A O 1
ATOM 2824 N N . GLY A 1 362 ? -1.436 -20.706 22.814 1.00 44.06 362 GLY A N 1
ATOM 2825 C CA . GLY A 1 362 ? -0.139 -20.982 23.429 1.00 44.06 362 GLY A CA 1
ATOM 2826 C C . GLY A 1 362 ? -0.295 -21.733 24.738 1.00 44.06 362 GLY A C 1
ATOM 2827 O O . GLY A 1 362 ? -1.370 -21.577 25.368 1.00 44.06 362 GLY A O 1
#

pLDDT: mean 71.0, std 23.24, range [22.56, 97.94]

InterPro domains:
  IPR000253 Forkhead-associated (FHA) domain [PF00498] (61-114)
  IPR000253 Forkhead-associated (FHA) domain [PS50006] (61-112)
  IPR000253 Forkhead-associated (FHA) domain [SM00240] (60-112)
  IPR003323 OTU domain [PS50802] (226-360)
  IPR008984 SMAD/FHA domain superfamily [SSF49879] (31-114)
  IPR038765 Papain-like cysteine peptidase superfamily [SSF54001] (225-359)

Radius of gyration: 24.22 Å; chains: 1; bounding box: 66×58×56 Å